Protein AF-A0A2I1HVX1-F1 (afdb_monomer_lite)

Foldseek 3Di:
DDAAEALQCAPPPSHNDLFQHVQVVLQVCLDPCLLPDPDPVSLVVLVVCVVCLVVDPVPHNLVNLVVCLVVVASDNPNHDVVVCCVVPVPGDGDLASLSSLVSSLSSLLSSLVSPVCLLVDPSNVVSLVSSVVSVVSNVVVLVDDDPYSRPLNVDVVVVVVSVVVSVVSSVSSVCSSCVVVVVVVPD

Sequence (187 aa):
MNFPMSCDAGLDDRKLSFQYVILPFLGLLTKTDITKCILKYVDTIFMLIYKNLDSFFHKKVMKMLETLVSRNSIVDNNVDVDKLFKTEQYSFIPPSLGIFFLIIVRLLTELLRRIKEASTNETMHNIVHYLKDLTAKYKRSLERPLISRDPLIDNLETRKYFFAILDNEMNIMIEMLNTEHISETSN

Organism: NCBI:txid588596

Radius of gyration: 17.32 Å; chains: 1; bounding box: 44×28×62 Å

pLDDT: mean 87.5, std 12.85, range [36.69, 98.12]

Secondary structure (DSSP, 8-state):
--PPEESS-TT-TTSEEIIIIIHHHHHHHTSHHHHT---HHHHHHHHHHHHTIIIIIIIIIHHHHHHHHHHT----TT--HHHHHHH-TT----S-HHHHHHHHHHHHHHHHHH-GGGSS-HHHHHHHHHHHHHHHHHHHHTTS------HHHH-HHHHHHHHHHHHHHHHHHHHHHTHHHHHHTT-

Structure (mmCIF, N/CA/C/O backbone):
data_AF-A0A2I1HVX1-F1
#
_entry.id   AF-A0A2I1HVX1-F1
#
loop_
_atom_site.group_PDB
_atom_site.id
_atom_site.type_symbol
_atom_site.label_atom_id
_atom_site.label_alt_id
_atom_site.label_comp_id
_atom_site.label_asym_id
_atom_site.label_entity_id
_atom_site.label_seq_id
_atom_site.pdbx_PDB_ins_code
_atom_site.Cartn_x
_atom_site.Cartn_y
_atom_site.Cartn_z
_atom_site.occupancy
_atom_site.B_iso_or_equiv
_atom_site.auth_seq_id
_atom_site.auth_comp_id
_atom_site.auth_asym_id
_atom_site.auth_atom_id
_atom_site.pdbx_PDB_model_num
ATOM 1 N N . MET A 1 1 ? -18.148 -6.727 -12.275 1.00 44.75 1 MET A N 1
ATOM 2 C CA . MET A 1 1 ? -16.890 -7.214 -12.887 1.00 44.75 1 MET A CA 1
ATOM 3 C C . MET A 1 1 ? -15.843 -7.347 -11.794 1.00 44.75 1 MET A C 1
ATOM 5 O O . MET A 1 1 ? -15.764 -6.451 -10.965 1.00 44.75 1 MET A O 1
ATOM 9 N N . ASN A 1 2 ? -15.088 -8.448 -11.746 1.00 69.31 2 ASN A N 1
ATOM 10 C CA . ASN A 1 2 ? -13.985 -8.629 -10.796 1.00 69.31 2 ASN A CA 1
ATOM 11 C C . ASN A 1 2 ? -12.680 -8.651 -11.602 1.00 69.31 2 ASN A C 1
ATOM 13 O O . ASN A 1 2 ? -12.301 -9.692 -12.131 1.00 69.31 2 ASN A O 1
ATOM 17 N N . PHE A 1 3 ? -12.053 -7.487 -11.771 1.00 78.25 3 PHE A N 1
ATOM 18 C CA . PHE A 1 3 ? -10.786 -7.379 -12.491 1.00 78.25 3 PHE A CA 1
ATOM 19 C C . PHE A 1 3 ? -9.634 -7.839 -11.579 1.00 78.25 3 PHE A C 1
ATOM 21 O O . PHE A 1 3 ? -9.528 -7.345 -10.447 1.00 78.25 3 PHE A O 1
ATOM 28 N N . PRO A 1 4 ? -8.779 -8.784 -12.010 1.00 91.50 4 PRO A N 1
ATOM 29 C CA . PRO A 1 4 ? -7.584 -9.147 -11.258 1.00 91.50 4 PRO A CA 1
ATOM 30 C C . PRO A 1 4 ? -6.605 -7.965 -11.211 1.00 91.50 4 PRO A C 1
ATOM 32 O O . PRO A 1 4 ? -6.393 -7.280 -12.210 1.00 91.50 4 PRO A O 1
ATOM 35 N N . MET A 1 5 ? -6.011 -7.725 -10.040 1.00 94.31 5 MET A N 1
ATOM 36 C CA . MET A 1 5 ? -4.981 -6.698 -9.856 1.00 94.31 5 MET A CA 1
ATOM 37 C C . MET A 1 5 ? -3.616 -7.234 -10.303 1.00 94.31 5 MET A C 1
ATOM 39 O O . MET A 1 5 ? -3.319 -8.403 -10.056 1.00 94.31 5 MET A O 1
ATOM 43 N N . SER A 1 6 ? -2.792 -6.406 -10.950 1.00 94.56 6 SER A N 1
ATOM 44 C CA . SER A 1 6 ? -1.460 -6.812 -11.418 1.00 94.56 6 SER A CA 1
ATOM 45 C C . SER A 1 6 ? -0.438 -5.673 -11.364 1.00 94.56 6 SER A C 1
ATOM 47 O O . SER A 1 6 ? -0.778 -4.520 -11.631 1.00 94.56 6 SER A O 1
ATOM 49 N N . CYS A 1 7 ? 0.817 -6.011 -11.054 1.00 92.94 7 CYS A N 1
ATOM 50 C CA . CYS A 1 7 ? 1.980 -5.137 -11.249 1.00 92.94 7 CYS A CA 1
ATOM 51 C C . CYS A 1 7 ? 2.437 -5.074 -12.714 1.00 92.94 7 CYS A C 1
ATOM 53 O O . CYS A 1 7 ? 3.186 -4.182 -13.076 1.00 92.94 7 CYS A O 1
ATOM 55 N N . ASP A 1 8 ? 2.007 -6.021 -13.548 1.00 92.25 8 ASP A N 1
ATOM 56 C CA . ASP A 1 8 ? 2.368 -6.092 -14.964 1.00 92.25 8 ASP A CA 1
ATOM 57 C C . ASP A 1 8 ? 1.082 -6.049 -15.800 1.00 92.25 8 ASP A C 1
ATOM 59 O O . ASP A 1 8 ? 0.728 -6.995 -16.516 1.00 92.25 8 ASP A O 1
ATOM 63 N N . ALA A 1 9 ? 0.299 -4.989 -15.602 1.00 90.69 9 ALA A N 1
ATOM 64 C CA . ALA A 1 9 ? -0.983 -4.820 -16.276 1.00 90.69 9 ALA A CA 1
ATOM 65 C C . ALA A 1 9 ? -0.803 -4.258 -17.691 1.00 90.69 9 ALA A C 1
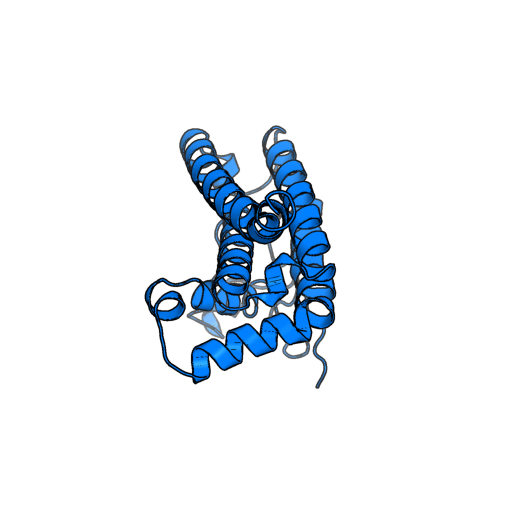ATOM 67 O O . ALA A 1 9 ? -1.623 -4.549 -18.562 1.00 90.69 9 ALA A O 1
ATOM 68 N N . GLY A 1 10 ? 0.267 -3.497 -17.937 1.00 86.62 10 GLY A N 1
ATOM 69 C CA . GLY A 1 10 ? 0.464 -2.797 -19.195 1.00 86.62 10 GLY A CA 1
ATOM 70 C C . GLY A 1 10 ? -0.757 -1.948 -19.548 1.00 86.62 10 GLY A C 1
ATOM 71 O O . GLY A 1 10 ? -1.260 -1.191 -18.722 1.00 86.62 10 GLY A O 1
ATOM 72 N N . LEU A 1 11 ? -1.250 -2.128 -20.774 1.00 84.31 11 LEU A N 1
ATOM 73 C CA . LEU A 1 11 ? -2.476 -1.504 -21.292 1.00 84.31 11 LEU A CA 1
ATOM 74 C C . LEU A 1 11 ? -3.660 -2.495 -21.371 1.00 84.31 11 LEU A C 1
ATOM 76 O O . LEU A 1 11 ? -4.579 -2.289 -22.160 1.00 84.31 11 LEU A O 1
ATOM 80 N N . ASP A 1 12 ? -3.618 -3.608 -20.627 1.00 87.12 12 ASP A N 1
ATOM 81 C CA . ASP A 1 12 ? -4.693 -4.614 -20.603 1.00 87.12 12 ASP A CA 1
ATOM 82 C C . ASP A 1 12 ? -5.878 -4.109 -19.768 1.00 87.12 12 ASP A C 1
ATOM 84 O O . ASP A 1 12 ? -5.844 -4.131 -18.536 1.00 87.12 12 ASP A O 1
ATOM 88 N N . ASP A 1 13 ? -6.953 -3.700 -20.442 1.00 85.31 13 ASP A N 1
ATOM 89 C CA . ASP A 1 13 ? -8.190 -3.191 -19.833 1.00 85.31 13 ASP A CA 1
ATOM 90 C C . ASP A 1 13 ? -8.953 -4.242 -19.004 1.00 85.31 13 ASP A C 1
ATOM 92 O O . ASP A 1 13 ? -9.868 -3.916 -18.244 1.00 85.31 13 ASP A O 1
ATOM 96 N N . ARG A 1 14 ? -8.546 -5.515 -19.086 1.00 89.31 14 ARG A N 1
ATOM 97 C CA . ARG A 1 14 ? -9.077 -6.613 -18.265 1.00 89.31 14 ARG A CA 1
ATOM 98 C C . ARG A 1 14 ? -8.338 -6.786 -16.941 1.00 89.31 14 ARG A C 1
ATOM 100 O O . ARG A 1 14 ? -8.702 -7.675 -16.166 1.00 89.31 14 ARG A O 1
ATOM 107 N N . LYS A 1 15 ? -7.317 -5.978 -16.655 1.00 91.44 15 LYS A N 1
ATOM 108 C CA . LYS A 1 15 ? -6.563 -6.010 -15.397 1.00 91.44 15 LYS A CA 1
ATOM 109 C C . LYS A 1 15 ? -6.597 -4.650 -14.724 1.00 91.44 15 LYS A C 1
ATOM 111 O O . LYS A 1 15 ? -6.529 -3.606 -15.356 1.00 91.44 15 LYS A O 1
ATOM 116 N N . LEU A 1 16 ? -6.645 -4.669 -13.399 1.00 90.88 16 LEU A N 1
ATOM 117 C CA . LEU A 1 16 ? -6.524 -3.458 -12.606 1.00 90.88 16 LEU A CA 1
ATOM 118 C C . LEU A 1 16 ? -5.043 -3.197 -12.322 1.00 90.88 16 LEU A C 1
ATOM 120 O O . LEU A 1 16 ? -4.431 -3.914 -11.525 1.00 90.88 16 LEU A O 1
ATOM 124 N N . SER A 1 17 ? -4.463 -2.188 -12.975 1.00 91.44 17 SER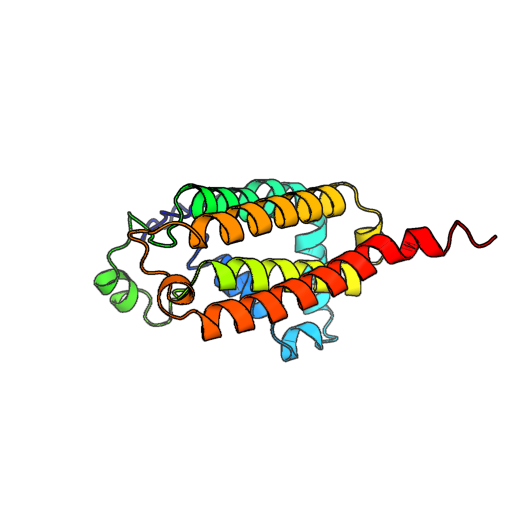 A N 1
ATOM 125 C CA . SER A 1 17 ? -3.058 -1.839 -12.751 1.00 91.44 17 SER A CA 1
ATOM 126 C C . SER A 1 17 ? -2.834 -1.393 -11.311 1.00 91.44 17 SER A C 1
ATOM 128 O O . SER A 1 17 ? -3.399 -0.399 -10.841 1.00 91.44 17 SER A O 1
ATOM 130 N N . PHE A 1 18 ? -1.968 -2.116 -10.603 1.00 92.75 18 PHE A N 1
ATOM 131 C CA . PHE A 1 18 ? -1.564 -1.725 -9.263 1.00 92.75 18 PHE A CA 1
ATOM 132 C C . PHE A 1 18 ? -0.827 -0.383 -9.280 1.00 92.75 18 PHE A C 1
ATOM 134 O O . PHE A 1 18 ? -1.058 0.469 -8.428 1.00 92.75 18 PHE A O 1
ATOM 141 N N . GLN A 1 19 ? 0.037 -0.188 -10.273 1.00 88.69 19 GLN A N 1
ATOM 142 C CA . GLN A 1 19 ? 0.978 0.925 -10.312 1.00 88.69 19 GLN A CA 1
ATOM 143 C C . GLN A 1 19 ? 0.368 2.197 -10.899 1.00 88.69 19 GLN A C 1
ATOM 145 O O . GLN A 1 19 ? 0.661 3.278 -10.397 1.00 88.69 19 GLN A O 1
ATOM 150 N N . TYR A 1 20 ? -0.492 2.067 -11.914 1.00 86.56 20 TYR A N 1
ATOM 151 C CA . TYR A 1 20 ? -1.041 3.205 -12.664 1.00 86.56 20 TYR A CA 1
ATOM 152 C C . TYR A 1 20 ? -2.466 3.590 -12.254 1.00 86.56 20 TYR A C 1
ATOM 154 O O . TYR A 1 20 ? -2.900 4.696 -12.553 1.00 86.56 20 TYR A O 1
ATOM 162 N N . VAL A 1 21 ? -3.190 2.721 -11.535 1.00 89.44 21 VAL A N 1
ATOM 163 C CA . VAL A 1 21 ? -4.573 3.000 -11.101 1.00 89.44 21 VAL A CA 1
ATOM 164 C C . VAL A 1 21 ? -4.709 2.946 -9.586 1.00 89.44 21 VAL A C 1
ATOM 166 O O . VAL A 1 21 ? -5.116 3.928 -8.964 1.00 89.44 21 VAL A O 1
ATOM 169 N N . ILE A 1 22 ? -4.339 1.821 -8.967 1.00 93.06 22 ILE A N 1
ATOM 170 C CA . ILE A 1 22 ? -4.538 1.638 -7.524 1.00 93.06 22 ILE A CA 1
ATOM 171 C C . ILE A 1 22 ? -3.647 2.575 -6.725 1.00 93.06 22 ILE A C 1
ATOM 173 O O . ILE A 1 22 ? -4.152 3.326 -5.898 1.00 93.06 22 ILE A O 1
ATOM 177 N N . LEU A 1 23 ? -2.338 2.570 -6.969 1.00 92.00 23 LEU A N 1
ATOM 178 C CA . LEU A 1 23 ? -1.419 3.390 -6.193 1.00 92.00 23 LEU A CA 1
ATOM 179 C C . LEU A 1 23 ? -1.711 4.897 -6.315 1.00 92.00 23 LEU A C 1
ATOM 181 O O . LEU A 1 23 ? -1.743 5.548 -5.272 1.00 92.00 23 LEU A O 1
ATOM 185 N N . PRO A 1 24 ? -1.989 5.470 -7.505 1.00 91.12 24 PRO A N 1
ATOM 186 C CA . PRO A 1 24 ? -2.381 6.874 -7.617 1.00 91.12 24 PRO A CA 1
ATOM 187 C C . PRO A 1 24 ? -3.668 7.190 -6.859 1.00 91.12 24 PRO A C 1
ATOM 189 O O . PRO A 1 24 ? -3.734 8.211 -6.177 1.00 91.12 24 PRO A O 1
ATOM 192 N N . PHE A 1 25 ? -4.662 6.296 -6.912 1.00 92.94 25 PHE A N 1
ATOM 193 C CA . PHE A 1 25 ? -5.886 6.435 -6.127 1.00 92.94 25 PHE A CA 1
ATOM 194 C C . PHE A 1 25 ? -5.592 6.455 -4.621 1.00 92.94 25 PHE A C 1
ATOM 196 O O . PHE A 1 25 ? -6.015 7.380 -3.932 1.00 92.94 25 PHE A O 1
ATOM 203 N N . LEU A 1 26 ? -4.812 5.499 -4.103 1.00 94.94 26 LEU A N 1
ATOM 204 C CA . LEU A 1 26 ? -4.426 5.488 -2.687 1.00 94.94 26 LEU A CA 1
ATOM 205 C C . LEU A 1 26 ? -3.605 6.737 -2.327 1.00 94.94 26 LEU A C 1
ATOM 207 O O . LEU A 1 26 ? -3.839 7.355 -1.293 1.00 94.94 26 LEU A O 1
ATOM 211 N N . GLY A 1 27 ? -2.692 7.160 -3.202 1.00 93.38 27 GLY A N 1
ATOM 212 C CA . GLY A 1 27 ? -1.882 8.363 -3.032 1.00 93.38 27 GLY A CA 1
ATOM 213 C C . GLY A 1 27 ? -2.724 9.635 -2.938 1.00 93.38 27 GLY A C 1
ATOM 214 O O . GLY A 1 27 ? -2.456 10.476 -2.078 1.00 93.38 27 GLY A O 1
ATOM 215 N N . LEU A 1 28 ? -3.779 9.757 -3.749 1.00 93.19 28 LEU A N 1
ATOM 216 C CA . LEU A 1 28 ? -4.741 10.857 -3.669 1.00 93.19 28 LEU A CA 1
ATOM 217 C C . LEU A 1 28 ? -5.411 10.913 -2.291 1.00 93.19 28 LEU A C 1
ATOM 219 O O . LEU A 1 28 ? -5.485 11.988 -1.700 1.00 93.19 28 LEU A O 1
ATOM 223 N N . LEU A 1 29 ? -5.828 9.764 -1.750 1.00 94.38 29 LEU A N 1
ATOM 224 C CA . LEU A 1 29 ? -6.463 9.694 -0.429 1.00 94.38 29 LEU A CA 1
ATOM 225 C C . LEU A 1 29 ? -5.537 10.135 0.710 1.00 94.38 29 LEU A C 1
ATOM 227 O O . LEU A 1 29 ? -6.016 10.563 1.753 1.00 94.38 29 LEU A O 1
ATOM 231 N N . THR A 1 30 ? -4.220 10.084 0.507 1.00 93.25 30 THR A N 1
ATOM 232 C CA . THR A 1 30 ? -3.229 10.535 1.499 1.00 93.25 30 THR A CA 1
ATOM 233 C C . THR A 1 30 ? -2.863 12.018 1.393 1.00 93.25 30 THR A C 1
ATOM 235 O O . THR A 1 30 ? -2.057 12.508 2.185 1.00 93.25 30 THR A O 1
ATOM 238 N N . LYS A 1 31 ? -3.414 12.764 0.423 1.00 92.88 31 LYS A N 1
ATOM 239 C CA . LYS A 1 31 ? -3.153 14.205 0.295 1.00 92.88 31 LYS A CA 1
ATOM 240 C C . LYS A 1 31 ? -3.798 14.976 1.441 1.00 92.88 31 LYS A C 1
ATOM 242 O O . LYS A 1 31 ? -4.951 14.733 1.770 1.00 92.88 31 LYS A O 1
ATOM 247 N N . THR A 1 32 ? -3.079 15.963 1.975 1.00 89.12 32 THR A N 1
ATOM 248 C CA . THR A 1 32 ? -3.506 16.788 3.117 1.00 89.12 32 THR A CA 1
ATOM 249 C C . THR A 1 32 ? -4.909 17.372 2.961 1.00 89.12 32 THR A C 1
ATOM 251 O O . THR A 1 32 ? -5.676 17.368 3.918 1.00 89.12 32 THR A O 1
ATOM 254 N N . ASP A 1 33 ? -5.268 17.843 1.767 1.00 89.19 33 ASP A N 1
ATOM 255 C CA . ASP A 1 33 ? -6.594 18.425 1.526 1.00 89.19 33 ASP A CA 1
ATOM 256 C C . ASP A 1 33 ? -7.711 17.374 1.593 1.00 89.19 33 ASP A C 1
ATOM 258 O O . ASP A 1 33 ? -8.822 17.681 2.016 1.00 89.19 33 ASP A O 1
ATOM 262 N N . ILE A 1 34 ? -7.408 16.118 1.241 1.00 91.31 34 ILE A N 1
ATOM 263 C CA . ILE A 1 34 ? -8.333 14.986 1.365 1.00 91.31 34 ILE A CA 1
ATOM 264 C C . ILE A 1 34 ? -8.370 14.480 2.810 1.00 91.31 34 ILE A C 1
ATOM 266 O O . ILE A 1 34 ? -9.452 14.306 3.364 1.00 91.31 34 ILE A O 1
ATOM 270 N N . THR A 1 35 ? -7.218 14.313 3.466 1.00 88.94 35 THR A N 1
ATOM 271 C CA . THR A 1 35 ? -7.150 13.833 4.859 1.00 88.94 35 THR A CA 1
ATOM 272 C C . THR A 1 35 ? -7.678 14.848 5.874 1.00 88.94 35 THR A C 1
ATOM 274 O O . THR A 1 35 ? -8.112 14.472 6.957 1.00 88.94 35 THR A O 1
ATOM 277 N N . LYS A 1 36 ? -7.727 16.139 5.540 1.00 87.56 36 LYS A N 1
ATOM 278 C CA . LYS A 1 36 ? -8.415 17.162 6.349 1.00 87.56 36 LYS A CA 1
ATOM 279 C C . LYS A 1 36 ? -9.854 17.412 5.904 1.00 87.56 36 LYS A C 1
ATOM 281 O O . LYS A 1 36 ? -10.552 18.219 6.515 1.00 87.56 36 LYS A O 1
ATOM 286 N N . CYS A 1 37 ? -10.311 16.737 4.852 1.00 88.06 37 CYS A N 1
ATOM 287 C CA . CYS A 1 37 ? -11.665 16.894 4.361 1.00 88.06 37 CYS A CA 1
ATOM 288 C C . CYS A 1 37 ? -12.665 16.265 5.339 1.00 88.06 37 CYS A C 1
ATOM 290 O O . CYS A 1 37 ? -12.560 15.086 5.690 1.00 88.06 37 CYS A O 1
ATOM 292 N N . ILE A 1 38 ? -13.656 17.066 5.732 1.00 81.19 38 ILE A N 1
ATOM 293 C CA . ILE A 1 38 ? -14.774 16.677 6.606 1.00 81.19 38 ILE A CA 1
ATOM 294 C C . ILE A 1 38 ? -16.043 16.309 5.821 1.00 81.19 38 ILE A C 1
ATOM 296 O O . ILE A 1 38 ? -17.122 16.165 6.391 1.00 81.19 38 ILE A O 1
ATOM 300 N N . LEU A 1 39 ? -15.956 16.222 4.489 1.00 84.94 39 LEU A N 1
ATOM 301 C CA . LEU A 1 39 ? -17.106 15.871 3.663 1.00 84.94 39 LEU A CA 1
ATOM 302 C C . LEU A 1 39 ? -17.446 14.388 3.836 1.00 84.94 39 LEU A C 1
ATOM 304 O O . LEU A 1 39 ? -16.600 13.519 3.637 1.00 84.94 39 LEU A O 1
ATOM 308 N N . LYS A 1 40 ? -18.730 14.100 4.070 1.00 82.44 40 LYS A N 1
ATOM 309 C CA . LYS A 1 40 ? -19.270 12.742 4.267 1.00 82.44 40 LYS A CA 1
ATOM 310 C C . LYS A 1 40 ? -18.858 11.735 3.182 1.00 82.44 40 LYS A C 1
ATOM 312 O O . LYS A 1 40 ? -18.709 10.544 3.453 1.00 82.44 40 LYS A O 1
ATOM 317 N N . TYR A 1 41 ? -18.689 12.190 1.941 1.00 86.44 41 TYR A N 1
ATOM 318 C CA . TYR A 1 41 ? -18.271 11.328 0.833 1.00 86.44 41 TYR A CA 1
ATOM 319 C C . TYR A 1 41 ? -16.840 10.802 1.006 1.00 86.44 41 TYR A C 1
ATOM 321 O O . TYR A 1 41 ? -16.578 9.656 0.653 1.00 86.44 41 TYR A O 1
ATOM 329 N N . VAL A 1 42 ? -15.940 11.589 1.602 1.00 89.06 42 VAL A N 1
ATOM 330 C CA . VAL A 1 42 ? -14.563 11.164 1.890 1.00 89.06 42 VAL A CA 1
ATOM 331 C C . VAL A 1 42 ? -14.561 10.083 2.968 1.00 89.06 42 VAL A C 1
ATOM 333 O O . VAL A 1 42 ? -13.976 9.022 2.759 1.00 89.06 42 VAL A O 1
ATOM 336 N N . ASP A 1 43 ? -15.314 10.274 4.054 1.00 90.06 43 ASP A N 1
ATOM 337 C CA . ASP A 1 43 ? -15.476 9.242 5.091 1.00 90.06 43 ASP A CA 1
ATOM 338 C C . ASP A 1 43 ? -16.076 7.952 4.531 1.00 90.06 43 ASP A C 1
ATOM 340 O O . ASP A 1 43 ? -15.667 6.853 4.901 1.00 90.06 43 ASP A O 1
ATOM 344 N N . THR A 1 44 ? -17.009 8.071 3.582 1.00 93.75 44 THR A N 1
ATOM 345 C CA . THR A 1 44 ? -17.603 6.913 2.903 1.00 93.75 44 THR A CA 1
ATOM 346 C C . THR A 1 44 ? -16.550 6.117 2.128 1.00 93.75 44 THR A C 1
ATOM 348 O O . THR A 1 44 ? -16.585 4.887 2.156 1.00 93.75 44 THR A O 1
ATOM 351 N N . ILE A 1 45 ? -15.591 6.786 1.479 1.00 94.44 45 ILE A N 1
ATOM 352 C CA . ILE A 1 45 ? -14.493 6.124 0.760 1.00 94.44 45 ILE A CA 1
ATOM 353 C C . ILE A 1 45 ? -13.581 5.375 1.740 1.00 94.44 45 ILE A C 1
ATOM 355 O O . ILE A 1 45 ? -13.328 4.186 1.540 1.00 94.44 45 ILE A O 1
ATOM 359 N N . PHE A 1 46 ? -13.128 6.024 2.817 1.00 95.31 46 PHE A N 1
ATOM 360 C CA . PHE A 1 46 ? -12.280 5.373 3.825 1.00 95.31 46 PHE A CA 1
ATOM 361 C C . PHE A 1 46 ? -12.992 4.196 4.500 1.00 95.31 46 PHE A C 1
ATOM 363 O O . PHE A 1 46 ? -12.421 3.113 4.626 1.00 95.31 46 PHE A O 1
ATOM 370 N N . MET A 1 47 ? -14.268 4.364 4.849 1.00 95.94 47 MET A N 1
ATOM 371 C CA . MET A 1 47 ? -15.091 3.297 5.414 1.00 95.94 47 MET A CA 1
ATOM 372 C C . MET A 1 47 ? -15.277 2.132 4.434 1.00 95.94 47 MET A C 1
ATOM 374 O O . MET A 1 47 ? -15.273 0.973 4.844 1.00 95.94 47 MET A O 1
ATOM 378 N N . LEU A 1 48 ? -15.419 2.402 3.132 1.00 96.56 48 LEU A N 1
ATOM 379 C CA . LEU A 1 48 ? -15.509 1.353 2.117 1.00 96.56 48 LEU A CA 1
ATOM 380 C C . LEU A 1 48 ? -14.203 0.557 2.011 1.00 96.56 48 LEU A C 1
ATOM 382 O O . LEU A 1 48 ? -14.253 -0.670 1.917 1.00 96.56 48 LEU A O 1
ATOM 386 N N . ILE A 1 49 ? -13.051 1.230 2.062 1.00 96.19 49 ILE A N 1
ATOM 387 C CA . ILE A 1 49 ? -11.738 0.570 2.083 1.00 96.19 49 ILE A CA 1
ATOM 388 C C . ILE A 1 49 ? -11.611 -0.298 3.337 1.00 96.19 49 ILE A C 1
ATOM 390 O O . ILE A 1 49 ? -11.270 -1.472 3.221 1.00 96.19 49 ILE A O 1
ATOM 394 N N . TYR A 1 50 ? -11.956 0.237 4.510 1.00 97.62 50 TYR A N 1
ATOM 395 C CA . TYR A 1 50 ? -11.908 -0.496 5.777 1.00 97.62 50 TYR A CA 1
ATOM 396 C C . TYR A 1 50 ? -12.829 -1.722 5.799 1.00 97.62 50 TYR A C 1
ATOM 398 O O . TYR A 1 50 ? -12.414 -2.812 6.181 1.00 97.62 50 TYR A O 1
ATOM 406 N N . LYS A 1 51 ? -14.063 -1.604 5.302 1.00 97.44 51 LYS A N 1
ATOM 407 C CA . LYS A 1 51 ? -14.976 -2.755 5.183 1.00 97.44 51 LYS A CA 1
ATOM 408 C C . LYS A 1 51 ? -14.449 -3.848 4.251 1.00 97.44 51 LYS A C 1
ATOM 410 O O . LYS A 1 51 ? -14.866 -4.996 4.361 1.00 97.44 51 LYS A O 1
ATOM 415 N N . ASN A 1 52 ? -13.541 -3.502 3.341 1.00 96.56 52 ASN A N 1
ATOM 416 C CA . ASN A 1 52 ? -12.890 -4.427 2.418 1.00 96.56 52 ASN A CA 1
ATOM 417 C C . ASN A 1 52 ? -11.405 -4.629 2.759 1.00 96.56 52 ASN A C 1
ATOM 419 O O . ASN A 1 52 ? -10.610 -4.963 1.880 1.00 96.56 52 ASN A O 1
ATOM 423 N N . LEU A 1 53 ? -11.013 -4.436 4.023 1.00 96.06 53 LEU A N 1
ATOM 424 C CA . LEU A 1 53 ? -9.610 -4.468 4.429 1.00 96.06 53 LEU A CA 1
ATOM 425 C C . LEU A 1 53 ? -8.946 -5.805 4.072 1.00 96.06 53 LEU A C 1
ATOM 427 O O . LEU A 1 53 ? -7.863 -5.816 3.495 1.00 96.06 53 LEU A O 1
ATOM 431 N N . ASP A 1 54 ? -9.622 -6.931 4.303 1.00 96.00 54 ASP A N 1
ATOM 432 C CA . ASP A 1 54 ? -9.090 -8.239 3.912 1.00 96.00 54 ASP A CA 1
ATOM 433 C C . ASP A 1 54 ? -9.159 -8.470 2.389 1.00 96.00 54 ASP A C 1
ATOM 435 O O . ASP A 1 54 ? -8.155 -8.760 1.735 1.00 96.00 54 ASP A O 1
ATOM 439 N N . SER A 1 55 ? -10.346 -8.309 1.795 1.00 94.69 55 SER A N 1
ATOM 440 C CA . SER A 1 55 ? -10.615 -8.686 0.399 1.00 94.69 55 SER A CA 1
ATOM 441 C C . SER A 1 55 ? -9.896 -7.810 -0.632 1.00 94.69 55 SER A C 1
ATOM 443 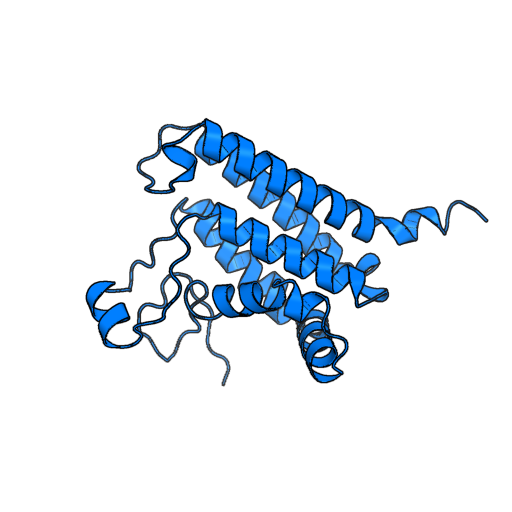O O . SER A 1 55 ? -9.539 -8.291 -1.713 1.00 94.69 55 SER A O 1
ATOM 445 N N . PHE A 1 56 ? -9.689 -6.532 -0.317 1.00 94.19 56 PHE A N 1
ATOM 446 C CA . PHE A 1 56 ? -9.026 -5.562 -1.177 1.00 94.19 56 PHE A CA 1
ATOM 447 C C . PHE A 1 56 ? -7.602 -5.276 -0.707 1.00 94.19 56 PHE A C 1
ATOM 449 O O . PHE A 1 56 ? -6.660 -5.450 -1.481 1.00 94.19 56 PHE A O 1
ATOM 456 N N . PHE A 1 57 ? -7.415 -4.857 0.543 1.00 94.69 57 PHE A N 1
ATOM 457 C CA . PHE A 1 57 ? -6.113 -4.358 0.975 1.00 94.69 57 PHE A CA 1
ATOM 458 C C . PHE A 1 57 ? -5.116 -5.493 1.225 1.00 94.69 57 PHE A C 1
ATOM 460 O O . PHE A 1 57 ? -4.085 -5.589 0.561 1.00 94.69 57 PHE A O 1
ATOM 467 N N . HIS A 1 58 ? -5.447 -6.411 2.127 1.00 95.81 58 HIS A N 1
ATOM 468 C CA . HIS A 1 58 ? -4.569 -7.514 2.495 1.00 95.81 58 HIS A CA 1
ATOM 469 C C . HIS A 1 58 ? -4.330 -8.474 1.320 1.00 95.81 58 HIS A C 1
ATOM 471 O O . HIS A 1 58 ? -3.188 -8.741 0.948 1.00 95.81 58 HIS A O 1
ATOM 477 N N . LYS A 1 59 ? -5.398 -8.968 0.684 1.00 94.94 59 LYS A N 1
ATOM 478 C CA . LYS A 1 59 ? -5.289 -10.000 -0.360 1.00 94.94 59 LYS A CA 1
ATOM 479 C C . LYS A 1 59 ? -4.833 -9.481 -1.721 1.00 94.94 59 LYS A C 1
ATOM 481 O O . LYS A 1 59 ? -4.319 -10.275 -2.504 1.00 94.94 59 LYS A O 1
ATOM 486 N N . LYS A 1 60 ? -5.020 -8.190 -2.030 1.00 95.25 60 LYS A N 1
ATOM 487 C CA . LYS A 1 60 ? -4.640 -7.623 -3.339 1.00 95.25 60 LYS A CA 1
ATOM 488 C C . LYS A 1 60 ? -3.511 -6.603 -3.216 1.00 95.25 60 LYS A C 1
ATOM 490 O O . LYS A 1 60 ? -2.433 -6.857 -3.743 1.00 95.25 60 LYS A O 1
ATOM 495 N N . VAL A 1 61 ? -3.711 -5.500 -2.489 1.00 96.31 61 VAL A N 1
ATOM 496 C CA . VAL A 1 61 ? -2.709 -4.416 -2.379 1.00 96.31 61 VAL A CA 1
ATOM 497 C C . VAL A 1 61 ? -1.388 -4.918 -1.784 1.00 96.31 61 VAL A C 1
ATOM 499 O O . VAL A 1 61 ? -0.337 -4.746 -2.401 1.00 96.31 61 VAL A O 1
ATOM 502 N N . MET A 1 62 ? -1.424 -5.605 -0.638 1.00 97.25 62 MET A N 1
ATOM 503 C CA . MET A 1 62 ? -0.200 -6.103 0.008 1.00 97.25 62 MET A CA 1
ATOM 504 C C . MET A 1 62 ? 0.511 -7.175 -0.827 1.00 97.25 62 MET A C 1
ATOM 506 O O . MET A 1 62 ? 1.738 -7.231 -0.832 1.00 97.25 62 MET A O 1
ATOM 510 N N . LYS A 1 63 ? -0.234 -7.987 -1.589 1.00 96.69 63 LYS A N 1
ATOM 511 C CA . LYS A 1 63 ? 0.346 -8.991 -2.496 1.00 96.69 63 LYS A CA 1
ATOM 512 C C . LYS A 1 63 ? 1.059 -8.384 -3.695 1.00 96.69 63 LYS A C 1
ATOM 514 O O . LYS A 1 63 ? 2.103 -8.889 -4.113 1.00 96.69 63 LYS A O 1
ATOM 519 N N . MET A 1 64 ? 0.551 -7.274 -4.216 1.00 96.56 64 MET A N 1
ATOM 520 C CA . MET A 1 64 ? 1.262 -6.527 -5.248 1.00 96.56 64 MET A CA 1
ATOM 521 C C . MET A 1 64 ? 2.528 -5.874 -4.687 1.00 96.56 64 MET A C 1
ATOM 523 O O . MET A 1 64 ? 3.590 -6.008 -5.293 1.00 96.56 64 MET A O 1
ATOM 527 N N . LEU A 1 65 ? 2.465 -5.273 -3.491 1.00 96.75 65 LEU A N 1
ATOM 528 C CA . LEU A 1 65 ? 3.658 -4.744 -2.820 1.00 96.75 65 LEU A CA 1
ATOM 529 C C . LEU A 1 65 ? 4.718 -5.838 -2.592 1.00 96.75 65 LEU A C 1
ATOM 531 O O . LEU A 1 65 ? 5.880 -5.640 -2.937 1.00 96.75 65 LEU A O 1
ATOM 535 N N . GLU A 1 66 ? 4.325 -7.007 -2.075 1.00 97.06 66 GLU A N 1
ATOM 536 C CA . GLU A 1 66 ? 5.215 -8.166 -1.905 1.00 97.06 66 GLU A CA 1
ATOM 537 C C . GLU A 1 66 ? 5.888 -8.573 -3.218 1.00 97.06 66 GLU A C 1
ATOM 539 O O . GLU A 1 66 ? 7.089 -8.856 -3.230 1.00 97.06 66 GLU A O 1
ATOM 544 N N . THR A 1 67 ? 5.135 -8.581 -4.321 1.00 95.69 67 THR A N 1
ATOM 545 C CA . THR A 1 67 ? 5.662 -8.909 -5.651 1.00 95.69 67 THR A CA 1
ATOM 546 C C . THR A 1 67 ? 6.759 -7.924 -6.056 1.00 95.69 67 THR A C 1
ATOM 548 O O . THR A 1 67 ? 7.840 -8.349 -6.465 1.00 95.69 67 THR A O 1
ATOM 551 N N . LEU A 1 68 ? 6.520 -6.617 -5.885 1.00 93.38 68 LEU A N 1
ATOM 55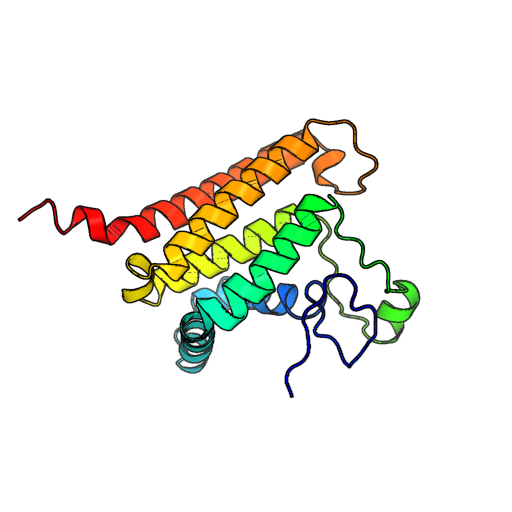2 C CA . LEU A 1 68 ? 7.490 -5.567 -6.218 1.00 93.38 68 LEU A CA 1
ATOM 553 C C . LEU A 1 68 ? 8.753 -5.638 -5.350 1.00 93.38 68 LEU A C 1
ATOM 555 O O . LEU A 1 68 ? 9.859 -5.501 -5.871 1.00 93.38 68 LEU A O 1
ATOM 559 N N . VAL A 1 69 ? 8.594 -5.893 -4.046 1.00 93.44 69 VAL A N 1
ATOM 560 C CA . VAL A 1 69 ? 9.711 -6.072 -3.102 1.00 93.44 69 VAL A CA 1
ATOM 561 C C . VAL A 1 69 ? 10.529 -7.310 -3.462 1.00 93.44 69 VAL A C 1
ATOM 563 O O . VAL A 1 69 ? 11.751 -7.230 -3.544 1.00 93.44 69 VAL A O 1
ATOM 566 N N . SER A 1 70 ? 9.868 -8.439 -3.727 1.00 92.12 70 SER A N 1
ATOM 567 C CA . SER A 1 70 ? 10.531 -9.705 -4.070 1.00 92.12 70 SER A CA 1
ATOM 568 C C . SER A 1 70 ? 11.358 -9.599 -5.348 1.00 92.12 70 SER A C 1
ATOM 570 O O . SER A 1 70 ? 12.475 -10.108 -5.397 1.00 92.12 70 SER A O 1
ATOM 572 N N . ARG A 1 71 ? 10.837 -8.909 -6.372 1.00 90.19 71 ARG A N 1
ATOM 573 C CA . ARG A 1 71 ? 11.563 -8.687 -7.634 1.00 90.19 71 ARG A CA 1
ATOM 574 C C . ARG A 1 71 ? 12.496 -7.474 -7.606 1.00 90.19 71 ARG A C 1
ATOM 576 O O . ARG A 1 71 ? 13.208 -7.241 -8.577 1.00 90.19 71 ARG A O 1
ATOM 583 N N . ASN A 1 72 ? 12.465 -6.687 -6.528 1.00 87.56 72 ASN A N 1
ATOM 584 C CA . ASN A 1 72 ? 13.223 -5.448 -6.349 1.00 87.56 72 ASN A CA 1
ATOM 585 C C . ASN A 1 72 ? 13.143 -4.494 -7.564 1.00 87.56 72 ASN A C 1
ATOM 587 O O . ASN A 1 72 ? 14.130 -3.884 -7.984 1.00 87.56 72 ASN A O 1
ATOM 591 N N . SER A 1 73 ? 11.954 -4.403 -8.162 1.00 86.62 73 SER A N 1
ATOM 592 C CA . SER A 1 73 ? 11.707 -3.616 -9.367 1.00 86.62 73 SER A CA 1
ATOM 593 C C . SER A 1 73 ? 10.259 -3.156 -9.425 1.00 86.62 73 SER A C 1
ATOM 595 O O . SER A 1 73 ? 9.328 -3.922 -9.164 1.00 86.62 73 SER A O 1
ATOM 597 N N . ILE A 1 74 ? 10.087 -1.899 -9.822 1.00 87.81 74 ILE A N 1
ATOM 598 C CA . ILE A 1 74 ? 8.798 -1.266 -10.104 1.00 87.81 74 ILE A CA 1
ATOM 599 C C . ILE A 1 74 ? 8.511 -1.195 -11.609 1.00 87.81 74 ILE A C 1
ATOM 601 O O . ILE A 1 74 ? 7.614 -0.480 -12.027 1.00 87.81 74 ILE A O 1
ATOM 605 N N . VAL A 1 75 ? 9.281 -1.878 -12.452 1.00 87.31 75 VAL A N 1
ATOM 606 C CA . VAL A 1 75 ? 9.014 -1.887 -13.895 1.00 87.31 75 VAL A CA 1
ATOM 607 C C . VAL A 1 75 ? 7.804 -2.774 -14.174 1.00 87.31 75 VAL A C 1
ATOM 609 O O . VAL A 1 75 ? 7.815 -3.949 -13.811 1.00 87.31 75 VAL A O 1
ATOM 612 N N . ASP A 1 76 ? 6.777 -2.219 -14.816 1.00 88.94 76 ASP A N 1
ATOM 613 C CA . ASP A 1 76 ? 5.719 -3.013 -15.446 1.00 88.94 76 ASP A CA 1
ATOM 614 C C . ASP A 1 76 ? 6.307 -3.651 -16.715 1.00 88.94 76 ASP A C 1
ATOM 616 O O . ASP A 1 76 ? 6.699 -2.953 -17.649 1.00 88.94 76 ASP A O 1
ATOM 620 N N . ASN A 1 77 ? 6.426 -4.979 -16.740 1.00 87.62 77 ASN A N 1
ATOM 621 C CA . ASN A 1 77 ? 7.067 -5.697 -17.850 1.00 87.62 77 ASN A CA 1
ATOM 622 C C . ASN A 1 77 ? 6.174 -5.820 -19.095 1.00 87.62 77 ASN A C 1
ATOM 624 O O . ASN A 1 77 ? 6.639 -6.282 -20.135 1.00 87.62 77 ASN A O 1
ATOM 628 N N . ASN A 1 78 ? 4.905 -5.425 -18.992 1.00 88.19 78 ASN A N 1
ATOM 629 C CA . ASN A 1 78 ? 3.924 -5.487 -20.071 1.00 88.19 78 ASN A CA 1
ATOM 630 C C . ASN A 1 78 ? 3.562 -4.095 -20.613 1.00 88.19 78 ASN A C 1
ATOM 632 O O . ASN A 1 78 ? 2.673 -3.989 -21.464 1.00 88.19 78 ASN A O 1
ATOM 636 N N . VAL A 1 79 ? 4.221 -3.031 -20.138 1.00 85.19 79 VAL A N 1
ATOM 637 C CA . VAL A 1 79 ? 3.972 -1.664 -20.598 1.00 85.19 79 VAL A CA 1
ATOM 638 C C . VAL A 1 79 ? 5.028 -1.206 -21.601 1.00 85.19 79 VAL A C 1
ATOM 640 O O . VAL A 1 79 ? 6.233 -1.285 -21.370 1.00 85.19 79 VAL A O 1
ATOM 643 N N . ASP A 1 80 ? 4.555 -0.662 -22.715 1.00 85.50 80 ASP A N 1
ATOM 644 C CA . ASP A 1 80 ? 5.342 0.240 -23.548 1.00 85.50 80 ASP A CA 1
ATOM 645 C C . ASP A 1 80 ? 5.093 1.655 -23.015 1.00 85.50 80 ASP A C 1
ATOM 647 O O . ASP A 1 80 ? 3.9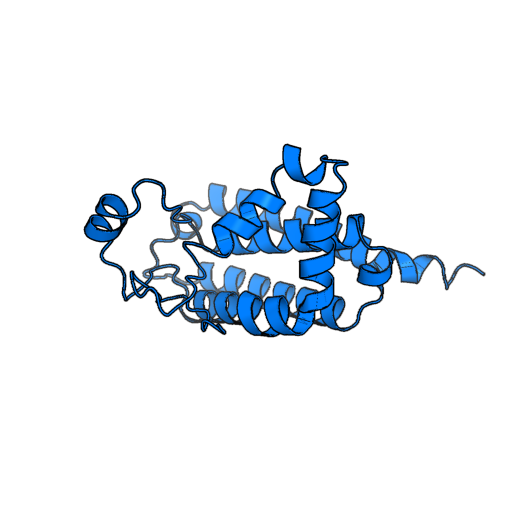78 2.168 -23.115 1.00 85.50 80 ASP A O 1
ATOM 651 N N . VAL A 1 81 ? 6.110 2.256 -22.392 1.00 80.00 81 VAL A N 1
ATOM 652 C CA . VAL A 1 81 ? 6.006 3.571 -21.736 1.00 80.00 81 VAL A CA 1
ATOM 653 C C . VAL A 1 81 ? 5.665 4.674 -22.742 1.00 80.00 81 VAL A C 1
ATOM 655 O O . VAL A 1 81 ? 4.854 5.551 -22.438 1.00 80.00 81 VAL A O 1
ATOM 658 N N . ASP A 1 82 ? 6.211 4.607 -23.958 1.00 83.38 82 ASP A N 1
ATOM 659 C CA . ASP A 1 82 ? 5.918 5.587 -25.006 1.00 83.38 82 ASP A CA 1
ATOM 660 C C . ASP A 1 82 ? 4.471 5.450 -25.482 1.00 83.38 82 ASP A C 1
ATOM 662 O O . ASP A 1 82 ? 3.795 6.444 -25.762 1.00 83.38 82 ASP A O 1
ATOM 666 N N . LYS A 1 83 ? 3.964 4.215 -25.557 1.00 84.50 83 LYS A N 1
ATOM 667 C CA . LYS A 1 83 ? 2.556 3.960 -25.869 1.00 84.50 83 LYS A CA 1
ATOM 668 C C . LYS A 1 83 ? 1.633 4.381 -24.726 1.00 84.50 83 LYS A C 1
ATOM 670 O O . LYS A 1 83 ? 0.604 4.988 -25.011 1.00 84.50 83 LYS A O 1
ATOM 675 N N . LEU A 1 84 ? 2.015 4.126 -23.472 1.00 83.38 84 LEU A N 1
ATOM 676 C CA . LEU A 1 84 ? 1.267 4.539 -22.283 1.00 83.38 84 LEU A CA 1
ATOM 677 C C . LEU A 1 84 ? 1.046 6.046 -22.290 1.00 83.38 84 LEU A C 1
ATOM 679 O O . LEU A 1 84 ? -0.094 6.475 -22.198 1.00 83.38 84 LEU A O 1
ATOM 683 N N . PHE A 1 85 ? 2.091 6.852 -22.478 1.00 82.75 85 PHE A N 1
ATOM 684 C CA . PHE A 1 85 ? 1.937 8.309 -22.474 1.00 82.75 85 PHE A CA 1
ATOM 685 C C . PHE A 1 85 ? 1.179 8.860 -23.689 1.00 82.75 85 PHE A C 1
ATOM 687 O O . PHE A 1 85 ? 0.647 9.967 -23.620 1.00 82.75 85 PHE A O 1
ATOM 694 N N . LYS A 1 86 ? 1.073 8.102 -24.788 1.00 86.31 86 LYS A N 1
ATOM 695 C CA . LYS A 1 86 ? 0.199 8.462 -25.918 1.00 86.31 86 LYS A CA 1
ATOM 696 C C . LYS A 1 86 ? -1.277 8.214 -25.619 1.00 86.31 86 LYS A C 1
ATOM 698 O O . LYS A 1 86 ? -2.114 8.979 -26.087 1.00 86.31 86 LYS A O 1
ATOM 703 N N . THR A 1 87 ? -1.606 7.150 -24.888 1.00 81.62 87 THR A N 1
ATOM 704 C CA . THR A 1 87 ? -2.997 6.801 -24.548 1.00 81.62 87 THR A CA 1
ATOM 705 C C . THR A 1 87 ? -3.471 7.445 -23.249 1.00 81.62 87 THR A C 1
ATOM 707 O O . THR A 1 87 ? -4.627 7.835 -23.136 1.00 81.62 87 THR A O 1
ATOM 710 N N . GLU A 1 88 ? -2.572 7.587 -22.283 1.00 79.88 88 GLU A N 1
ATOM 711 C CA . GLU A 1 88 ? -2.819 8.049 -20.922 1.00 79.88 88 GLU A CA 1
ATOM 712 C C . GLU A 1 88 ? -1.716 9.037 -20.505 1.00 79.88 88 GLU A C 1
ATOM 714 O O . GLU A 1 88 ? -0.817 8.746 -19.716 1.00 79.88 88 GLU A O 1
ATOM 719 N N . GLN A 1 89 ? -1.776 10.247 -21.062 1.00 78.06 89 GLN A N 1
ATOM 720 C CA . GLN A 1 89 ? -0.729 11.269 -20.920 1.00 78.06 89 GLN A CA 1
ATOM 721 C C . GLN A 1 89 ? -0.416 11.665 -19.465 1.00 78.06 89 GLN A C 1
ATOM 723 O O . GLN A 1 89 ? 0.680 12.139 -19.171 1.00 78.06 89 GLN A O 1
ATOM 728 N N . TYR A 1 90 ? -1.366 11.471 -18.550 1.00 76.44 90 TYR A N 1
ATOM 729 C CA . TYR A 1 90 ? -1.246 11.853 -17.141 1.00 76.44 90 TYR A CA 1
ATOM 730 C C . TYR A 1 90 ? -1.004 10.666 -16.203 1.00 76.44 90 TYR A C 1
ATOM 732 O O . TYR A 1 90 ? -1.155 10.811 -14.988 1.00 76.44 90 TYR A O 1
ATOM 740 N N . SER A 1 91 ? -0.637 9.497 -16.738 1.00 77.69 91 SER A N 1
ATOM 741 C CA . SER A 1 91 ? -0.371 8.320 -15.914 1.00 77.69 91 SER A CA 1
ATOM 742 C C . SER A 1 91 ? 0.805 8.561 -14.973 1.00 77.69 91 SER A C 1
ATOM 744 O O . SER A 1 91 ? 1.908 8.941 -15.370 1.00 77.69 91 SER A O 1
ATOM 746 N N . PHE A 1 92 ? 0.553 8.353 -13.681 1.00 76.94 92 PHE A N 1
ATOM 747 C CA . PHE A 1 92 ? 1.563 8.505 -12.646 1.00 76.94 92 PHE A CA 1
ATOM 748 C C . PHE A 1 92 ? 2.463 7.273 -12.620 1.00 76.94 92 PHE A C 1
ATOM 750 O O . PHE A 1 92 ? 2.010 6.172 -12.305 1.00 76.94 92 PHE A O 1
ATOM 757 N N . ILE A 1 93 ? 3.750 7.472 -12.900 1.00 75.50 93 ILE A N 1
ATOM 758 C CA . ILE A 1 93 ? 4.773 6.442 -12.736 1.00 75.50 93 ILE A CA 1
ATOM 759 C C . ILE A 1 93 ? 5.566 6.779 -11.470 1.00 75.50 93 ILE A C 1
ATOM 761 O O . ILE A 1 93 ? 6.323 7.754 -11.472 1.00 75.50 93 ILE A O 1
ATOM 765 N N . PRO A 1 94 ? 5.394 6.029 -10.369 1.00 76.94 94 PRO A N 1
ATOM 766 C CA . PRO A 1 94 ? 6.170 6.272 -9.162 1.00 76.94 94 PRO A CA 1
ATOM 767 C C . PRO A 1 94 ? 7.661 6.077 -9.467 1.00 76.94 94 PRO A C 1
ATOM 769 O O . PRO A 1 94 ? 8.018 5.059 -10.048 1.00 76.94 94 PRO A O 1
ATOM 772 N N . PRO A 1 95 ? 8.549 7.003 -9.073 1.00 79.94 95 PRO A N 1
ATOM 773 C CA . PRO A 1 95 ? 9.972 6.880 -9.385 1.00 79.94 95 PRO A CA 1
ATOM 774 C C . PRO A 1 95 ? 10.719 5.872 -8.499 1.00 79.94 95 PRO A C 1
ATOM 776 O O . PRO A 1 95 ? 11.823 5.487 -8.850 1.00 79.94 95 PRO A O 1
ATOM 779 N N . SER A 1 96 ? 10.158 5.442 -7.362 1.00 86.81 96 SER A N 1
ATOM 780 C CA . SER A 1 96 ? 10.820 4.543 -6.401 1.00 86.81 96 SER A CA 1
ATOM 781 C C . SER A 1 96 ? 9.825 3.610 -5.713 1.00 86.81 96 SER A C 1
ATOM 783 O O . SER A 1 96 ? 8.679 4.002 -5.468 1.00 86.81 96 SER A O 1
ATOM 785 N N . LEU A 1 97 ? 10.278 2.409 -5.326 1.00 89.19 97 LEU A N 1
ATOM 786 C CA . LEU A 1 97 ? 9.488 1.485 -4.508 1.00 89.19 97 LEU A CA 1
ATOM 787 C C . LEU A 1 97 ? 9.196 2.064 -3.115 1.00 89.19 97 LEU A C 1
ATOM 789 O O . LEU A 1 97 ? 8.130 1.809 -2.557 1.00 89.19 97 LEU A O 1
ATOM 793 N N . GLY A 1 98 ? 10.080 2.912 -2.581 1.00 90.69 98 GLY A N 1
ATOM 794 C CA . GLY A 1 98 ? 9.862 3.593 -1.304 1.00 90.69 98 GLY A CA 1
ATOM 795 C C . GLY A 1 98 ? 8.546 4.381 -1.261 1.00 90.69 98 GLY A C 1
ATOM 796 O O . GLY A 1 98 ? 7.820 4.343 -0.267 1.00 90.69 98 GLY A O 1
ATOM 797 N N . ILE A 1 99 ? 8.161 5.024 -2.366 1.00 90.00 99 ILE A N 1
ATOM 798 C CA . ILE A 1 99 ? 6.921 5.817 -2.437 1.00 90.00 99 ILE A CA 1
ATOM 799 C C . ILE A 1 99 ? 5.680 4.951 -2.181 1.00 90.00 99 ILE A C 1
ATOM 801 O O . ILE A 1 99 ? 4.721 5.425 -1.572 1.00 90.00 99 ILE A O 1
ATOM 805 N N . PHE A 1 100 ? 5.710 3.676 -2.577 1.00 93.62 100 PHE A N 1
ATOM 806 C CA . PHE A 1 100 ? 4.604 2.749 -2.348 1.00 93.62 100 PHE A CA 1
ATOM 807 C C . PHE A 1 100 ? 4.402 2.497 -0.857 1.00 93.62 100 PHE A C 1
ATOM 809 O O . PHE A 1 100 ? 3.271 2.561 -0.376 1.00 93.62 100 PHE A O 1
ATOM 816 N N . PHE A 1 101 ? 5.497 2.271 -0.124 1.00 95.75 101 PHE A N 1
ATOM 817 C CA . PHE A 1 101 ? 5.451 2.134 1.328 1.00 95.75 101 PHE A CA 1
ATOM 818 C C . PHE A 1 101 ? 4.865 3.391 1.966 1.00 95.75 101 PHE A C 1
ATOM 820 O O . PHE A 1 101 ? 3.910 3.292 2.727 1.00 95.75 101 PHE A O 1
ATOM 827 N N . LEU A 1 102 ? 5.359 4.576 1.603 1.00 95.38 102 LEU A N 1
ATOM 828 C CA . LEU A 1 102 ? 4.886 5.826 2.201 1.00 95.38 102 LEU A CA 1
ATOM 829 C C . LEU A 1 102 ? 3.378 6.053 1.988 1.00 95.38 102 LEU A C 1
ATOM 831 O O . LEU A 1 102 ? 2.684 6.466 2.915 1.00 95.38 102 LEU A O 1
ATOM 835 N N . ILE A 1 103 ? 2.862 5.759 0.790 1.00 95.69 103 ILE A N 1
ATOM 836 C CA . ILE A 1 103 ? 1.427 5.861 0.484 1.00 95.69 103 ILE A CA 1
ATOM 837 C C . ILE A 1 103 ? 0.616 4.881 1.336 1.00 95.69 103 ILE A C 1
ATOM 839 O O . ILE A 1 103 ? -0.372 5.275 1.952 1.00 95.69 103 ILE A O 1
ATOM 843 N N . ILE A 1 104 ? 1.033 3.614 1.391 1.00 97.44 104 ILE A N 1
ATOM 844 C CA . ILE A 1 104 ? 0.325 2.572 2.144 1.00 97.44 104 ILE A CA 1
ATOM 845 C C . ILE A 1 104 ? 0.272 2.929 3.631 1.00 97.44 104 ILE A C 1
ATOM 847 O O . ILE A 1 104 ? -0.791 2.861 4.236 1.00 97.44 104 ILE A O 1
ATOM 851 N N . VAL A 1 105 ? 1.383 3.382 4.201 1.00 97.94 105 VAL A N 1
ATOM 852 C CA . VAL A 1 105 ? 1.487 3.731 5.625 1.00 97.94 105 VAL A CA 1
ATOM 853 C C . VAL A 1 105 ? 0.584 4.896 5.965 1.00 97.94 105 VAL A C 1
ATOM 855 O O . VAL A 1 105 ? -0.222 4.801 6.882 1.00 97.94 105 VAL A O 1
ATOM 858 N N . ARG A 1 106 ? 0.649 5.975 5.181 1.00 97.25 106 ARG A N 1
ATOM 859 C CA . ARG A 1 106 ? -0.206 7.147 5.390 1.00 97.25 106 ARG A CA 1
ATOM 860 C C . ARG A 1 106 ? -1.683 6.809 5.285 1.00 97.25 106 ARG A C 1
ATOM 862 O O . ARG A 1 106 ? -2.482 7.344 6.046 1.00 97.25 106 ARG A O 1
ATOM 869 N N . LEU A 1 107 ? -2.044 5.919 4.365 1.00 97.69 107 LEU A N 1
ATOM 870 C CA . LEU A 1 107 ? -3.416 5.458 4.229 1.00 97.69 107 LEU A CA 1
ATOM 871 C C . LEU A 1 107 ? -3.865 4.650 5.452 1.00 97.69 107 LEU A C 1
ATOM 873 O O . LEU A 1 107 ? -4.951 4.900 5.962 1.00 97.69 107 LEU A O 1
ATOM 877 N N . LEU A 1 108 ? -3.045 3.718 5.945 1.00 97.75 108 LEU A N 1
ATOM 878 C CA . LEU A 1 108 ? -3.360 2.947 7.154 1.00 97.75 108 LEU A CA 1
ATOM 879 C C . LEU A 1 108 ? -3.471 3.854 8.387 1.00 97.75 108 LEU A C 1
ATOM 881 O O . LEU A 1 108 ? -4.430 3.730 9.145 1.00 97.75 108 LEU A O 1
ATOM 885 N N . THR A 1 109 ? -2.566 4.824 8.541 1.00 97.19 109 THR A N 1
ATOM 886 C CA . THR A 1 109 ? -2.650 5.862 9.580 1.00 97.19 109 THR A CA 1
ATOM 887 C C . THR A 1 109 ? -3.952 6.656 9.479 1.00 97.19 109 THR A C 1
ATOM 889 O O . THR A 1 109 ? -4.584 6.945 10.491 1.00 97.19 109 THR A O 1
ATOM 892 N N . GLU A 1 110 ? -4.390 7.003 8.268 1.00 96.44 110 GLU A N 1
ATOM 893 C CA . GLU A 1 110 ? -5.651 7.721 8.072 1.00 96.44 110 GLU A CA 1
ATOM 894 C C . GLU A 1 110 ? -6.876 6.854 8.400 1.00 96.44 110 GLU A C 1
ATOM 896 O O . GLU A 1 110 ? -7.835 7.353 8.987 1.00 96.44 110 GLU A O 1
ATOM 901 N N . LEU A 1 111 ? -6.839 5.553 8.091 1.00 96.88 111 LEU A N 1
ATOM 902 C CA . LEU A 1 111 ? -7.882 4.614 8.514 1.00 96.88 111 LEU A CA 1
ATOM 903 C C . LEU A 1 111 ? -7.961 4.525 10.042 1.00 96.88 111 LEU A C 1
ATOM 905 O O . LEU A 1 111 ? -9.055 4.647 10.586 1.00 96.88 111 LEU A O 1
ATOM 909 N N . LEU A 1 112 ? -6.818 4.392 10.725 1.00 96.38 112 LEU A N 1
ATOM 910 C CA . LEU A 1 112 ? -6.735 4.385 12.192 1.00 96.38 112 LEU A CA 1
ATOM 911 C C . LEU A 1 112 ? -7.254 5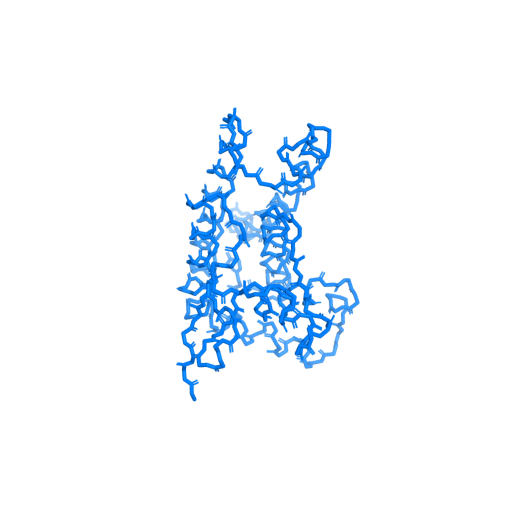.690 12.810 1.00 96.38 112 LEU A C 1
ATOM 913 O O . LEU A 1 112 ? -7.934 5.675 13.829 1.00 96.38 112 LEU A O 1
ATOM 917 N N . ARG A 1 113 ? -6.975 6.831 12.173 1.00 94.06 113 ARG A N 1
ATOM 918 C CA . ARG A 1 113 ? -7.443 8.145 12.630 1.00 94.06 113 ARG A CA 1
ATOM 919 C C . ARG A 1 113 ? -8.958 8.309 12.512 1.00 94.06 113 ARG A C 1
ATOM 921 O O . ARG A 1 113 ? -9.566 8.955 13.362 1.00 94.06 113 ARG A O 1
ATOM 928 N N . ARG A 1 114 ? -9.560 7.788 11.440 1.00 92.44 114 ARG A N 1
ATOM 929 C CA . ARG A 1 114 ? -10.987 7.992 11.138 1.00 92.44 114 ARG A CA 1
ATOM 930 C C . ARG A 1 114 ? -11.903 6.937 11.742 1.00 92.44 114 ARG A C 1
ATOM 932 O O . ARG A 1 114 ? -13.076 7.225 11.968 1.00 92.44 114 ARG A O 1
ATOM 939 N N . ILE A 1 115 ? -11.406 5.723 11.951 1.00 94.50 115 ILE A N 1
ATOM 940 C CA . ILE A 1 115 ? -12.222 4.556 12.288 1.00 94.50 115 ILE A CA 1
ATOM 941 C C . ILE A 1 115 ? -11.693 3.971 13.588 1.00 94.50 115 ILE A C 1
ATOM 943 O O . ILE A 1 115 ? -10.610 3.393 13.616 1.00 94.50 115 ILE A O 1
ATOM 947 N N . LYS A 1 116 ? -12.468 4.118 14.665 1.00 91.50 116 LYS A N 1
ATOM 948 C CA . LYS A 1 116 ? -12.052 3.713 16.015 1.00 91.50 116 LYS A CA 1
ATOM 949 C C . LYS A 1 116 ? -11.739 2.221 16.071 1.00 91.50 116 LYS A C 1
ATOM 951 O O . LYS A 1 116 ? -10.676 1.829 16.524 1.00 91.50 116 LYS A O 1
ATOM 956 N N . GLU A 1 117 ? -12.606 1.412 15.473 1.00 94.38 117 GLU A N 1
ATOM 957 C CA . GLU A 1 117 ? -12.508 -0.047 15.432 1.00 94.38 117 GLU A CA 1
ATOM 958 C C . GLU A 1 117 ? -11.320 -0.555 14.598 1.00 94.38 117 GLU A C 1
ATOM 960 O O . GLU A 1 117 ? -11.078 -1.759 14.519 1.00 94.38 117 GLU A O 1
ATOM 965 N N . ALA A 1 118 ? -10.586 0.318 13.899 1.00 95.75 118 ALA A N 1
ATOM 966 C CA . ALA A 1 118 ? -9.419 -0.098 13.134 1.00 95.75 118 ALA A CA 1
ATOM 967 C C . ALA A 1 118 ? -8.239 -0.498 14.029 1.00 95.75 118 ALA A C 1
ATOM 969 O O . ALA A 1 118 ? -7.476 -1.378 13.634 1.00 95.75 118 ALA A O 1
ATOM 970 N N . SER A 1 119 ? -8.110 0.098 15.218 1.00 95.44 119 SER A N 1
ATOM 971 C CA . SER A 1 119 ? -7.031 -0.182 16.177 1.00 95.44 119 SER A CA 1
ATOM 972 C C . SER A 1 119 ? -7.104 -1.604 16.750 1.00 95.44 119 SER A C 1
ATOM 974 O O . SER A 1 119 ? -6.073 -2.219 16.989 1.00 95.44 119 SER A O 1
ATOM 976 N N . THR A 1 120 ? -8.305 -2.165 16.905 1.00 94.88 120 THR A N 1
ATOM 977 C CA . THR A 1 120 ? -8.557 -3.521 17.427 1.00 94.88 120 THR A CA 1
ATOM 978 C C . THR A 1 120 ? -8.854 -4.554 16.343 1.00 94.88 120 THR A C 1
ATOM 980 O O . THR A 1 120 ? -9.055 -5.734 16.629 1.00 94.88 120 THR A O 1
ATOM 983 N N . ASN A 1 121 ? -8.855 -4.150 15.071 1.00 96.56 121 ASN A N 1
ATOM 984 C CA . ASN A 1 121 ? -9.132 -5.053 13.963 1.00 96.56 121 ASN A CA 1
ATOM 985 C C . ASN A 1 121 ? -7.936 -5.980 13.678 1.00 96.56 121 ASN A C 1
ATOM 987 O O . ASN A 1 121 ? -6.882 -5.532 13.232 1.00 96.56 121 ASN A O 1
ATOM 991 N N . GLU A 1 122 ? -8.119 -7.290 13.833 1.00 96.69 122 GLU A N 1
ATOM 992 C CA . GLU A 1 122 ? -7.064 -8.290 13.604 1.00 96.69 122 GLU A CA 1
ATOM 993 C C . GLU A 1 122 ? -6.464 -8.231 12.185 1.00 96.69 122 GLU A C 1
ATOM 995 O O . GLU A 1 122 ? -5.254 -8.363 11.999 1.00 96.69 122 GLU A O 1
ATOM 1000 N N . THR A 1 123 ? -7.283 -7.964 11.161 1.00 97.69 123 THR A N 1
ATOM 1001 C CA . THR A 1 123 ? -6.783 -7.816 9.782 1.00 97.69 123 THR A CA 1
ATOM 1002 C C . THR A 1 123 ? -5.892 -6.578 9.653 1.00 97.69 123 THR A C 1
ATOM 1004 O O . THR A 1 123 ? -4.877 -6.636 8.960 1.00 97.69 123 THR A O 1
ATOM 1007 N N . MET A 1 124 ? -6.223 -5.478 10.340 1.00 97.81 124 MET A N 1
ATOM 1008 C CA . MET A 1 124 ? -5.372 -4.282 10.393 1.00 97.81 124 MET A CA 1
ATOM 1009 C C . MET A 1 124 ? -4.012 -4.603 11.022 1.00 97.81 124 MET A C 1
ATOM 1011 O O . MET A 1 124 ? -2.979 -4.277 10.436 1.00 97.81 124 MET A O 1
ATOM 1015 N N . HIS A 1 125 ? -4.001 -5.310 12.155 1.00 97.31 125 HIS A N 1
ATOM 1016 C CA . HIS A 1 125 ? -2.768 -5.765 12.810 1.00 97.31 125 HIS A CA 1
ATOM 1017 C C . HIS A 1 125 ? -1.909 -6.633 11.889 1.00 97.31 125 HIS A C 1
ATOM 1019 O O . HIS A 1 125 ? -0.714 -6.375 11.729 1.00 97.31 125 HIS A O 1
ATOM 1025 N N . ASN A 1 126 ? -2.525 -7.604 11.212 1.00 97.31 126 ASN A N 1
ATOM 1026 C CA . ASN A 1 126 ? -1.838 -8.483 10.266 1.00 97.31 126 ASN A CA 1
ATOM 1027 C C . ASN A 1 126 ? -1.231 -7.705 9.088 1.00 97.31 126 ASN A C 1
ATOM 1029 O O . ASN A 1 126 ? -0.083 -7.949 8.710 1.00 97.31 126 ASN A O 1
ATOM 1033 N N . ILE A 1 127 ? -1.959 -6.730 8.532 1.00 98.12 127 ILE A N 1
ATOM 1034 C CA . ILE A 1 127 ? -1.446 -5.855 7.468 1.00 98.12 127 ILE A CA 1
ATOM 1035 C C . ILE A 1 127 ? -0.246 -5.045 7.965 1.00 98.12 127 ILE A C 1
ATOM 1037 O O . ILE A 1 127 ? 0.771 -4.991 7.273 1.00 98.12 127 ILE A O 1
ATOM 1041 N N . VAL A 1 128 ? -0.338 -4.432 9.149 1.00 97.69 128 VAL A N 1
ATOM 1042 C CA . VAL A 1 128 ? 0.747 -3.614 9.711 1.00 97.69 128 VAL A CA 1
ATOM 1043 C C . VAL A 1 128 ? 1.988 -4.461 9.992 1.00 97.69 128 VAL A C 1
ATOM 1045 O O . VAL A 1 128 ? 3.095 -4.048 9.644 1.00 97.69 128 VAL A O 1
ATOM 1048 N N . HIS A 1 129 ? 1.829 -5.658 10.562 1.00 97.25 129 HIS A N 1
ATOM 1049 C CA . HIS A 1 129 ? 2.939 -6.592 10.756 1.00 97.25 129 HIS A CA 1
ATOM 1050 C C . HIS A 1 129 ? 3.601 -6.945 9.422 1.00 97.25 129 HIS A C 1
ATOM 1052 O O . HIS A 1 129 ? 4.814 -6.816 9.256 1.00 97.25 129 HIS A O 1
ATOM 1058 N N . TYR A 1 130 ? 2.799 -7.324 8.431 1.00 97.75 130 TYR A N 1
ATOM 1059 C CA . TYR A 1 130 ? 3.317 -7.702 7.126 1.00 97.75 130 TYR A CA 1
ATOM 1060 C C . TYR A 1 130 ? 4.028 -6.542 6.414 1.00 97.75 130 TYR A C 1
ATOM 1062 O O . TYR A 1 130 ? 5.065 -6.727 5.775 1.00 97.75 130 TYR A O 1
ATOM 1070 N N . LEU A 1 131 ? 3.521 -5.319 6.571 1.00 97.94 131 LEU A N 1
ATOM 1071 C CA . LEU A 1 131 ? 4.148 -4.112 6.046 1.00 97.94 131 LEU A CA 1
ATOM 1072 C C . LEU A 1 131 ? 5.510 -3.832 6.695 1.00 97.94 131 LEU A C 1
ATOM 1074 O O . LEU A 1 131 ? 6.447 -3.453 5.987 1.00 97.94 131 LEU A O 1
ATOM 1078 N N . LYS A 1 132 ? 5.655 -4.065 8.008 1.00 97.19 132 LYS A N 1
ATOM 1079 C CA . LYS A 1 132 ? 6.952 -3.982 8.705 1.00 97.19 132 LYS A CA 1
ATOM 1080 C C . LYS A 1 132 ? 7.951 -4.976 8.120 1.00 97.19 132 LYS A C 1
ATOM 1082 O O . LYS A 1 132 ? 9.073 -4.588 7.790 1.00 97.19 132 LYS A O 1
ATOM 1087 N N . ASP A 1 133 ? 7.529 -6.223 7.914 1.00 97.38 133 ASP A N 1
ATOM 1088 C CA . ASP A 1 133 ? 8.382 -7.264 7.334 1.00 97.38 133 ASP A CA 1
ATOM 1089 C C . ASP A 1 133 ? 8.843 -6.906 5.918 1.00 97.38 133 ASP A C 1
ATOM 1091 O O . ASP A 1 133 ? 10.026 -7.036 5.589 1.00 97.38 133 ASP A O 1
ATOM 1095 N N . LEU A 1 134 ? 7.926 -6.425 5.073 1.00 97.19 134 LEU A N 1
ATOM 1096 C CA . LEU A 1 134 ? 8.250 -5.980 3.716 1.00 97.19 134 LEU A CA 1
ATOM 1097 C C . LEU A 1 134 ? 9.184 -4.765 3.724 1.00 97.19 134 LEU A C 1
ATOM 1099 O O . LEU A 1 134 ? 10.124 -4.723 2.929 1.00 97.19 134 LEU A O 1
ATOM 1103 N N . THR A 1 135 ? 8.988 -3.821 4.647 1.00 95.56 135 THR A N 1
ATOM 1104 C CA . THR A 1 135 ? 9.866 -2.650 4.807 1.00 95.56 135 THR A CA 1
ATOM 1105 C C . THR A 1 135 ? 11.280 -3.081 5.190 1.00 95.56 135 THR A C 1
ATOM 1107 O O . THR A 1 135 ? 12.255 -2.623 4.593 1.00 95.56 135 THR A O 1
ATOM 1110 N N . ALA A 1 136 ? 11.413 -4.014 6.137 1.00 94.62 136 ALA A N 1
ATOM 1111 C CA . ALA A 1 136 ? 12.706 -4.559 6.539 1.00 94.62 136 ALA A CA 1
ATOM 1112 C C . ALA A 1 136 ? 13.391 -5.322 5.393 1.00 94.62 136 ALA A C 1
ATOM 1114 O O . ALA A 1 136 ? 14.594 -5.163 5.181 1.00 94.62 136 ALA A O 1
ATOM 1115 N N . LYS A 1 137 ? 12.639 -6.120 4.621 1.00 94.31 137 LYS A N 1
ATOM 1116 C CA . LYS A 1 137 ? 13.156 -6.805 3.424 1.00 94.31 137 LYS A CA 1
ATOM 1117 C C . LYS A 1 137 ? 13.663 -5.813 2.376 1.00 94.31 137 LYS A C 1
ATOM 1119 O O . LYS A 1 137 ? 14.755 -6.013 1.853 1.00 94.31 137 LYS A O 1
ATOM 1124 N N . TYR A 1 138 ? 12.912 -4.745 2.110 1.00 91.62 138 TYR A N 1
ATOM 1125 C CA . TYR A 1 138 ? 13.309 -3.702 1.164 1.00 91.62 138 TYR A CA 1
ATOM 1126 C C . TYR A 1 138 ? 14.559 -2.942 1.628 1.00 91.62 138 TYR A C 1
ATOM 1128 O O . TYR A 1 138 ? 15.504 -2.789 0.864 1.00 91.62 138 TYR A O 1
ATOM 1136 N N . LYS A 1 139 ? 14.638 -2.542 2.904 1.00 90.69 139 LYS A N 1
ATOM 1137 C CA . LYS A 1 139 ? 15.850 -1.911 3.457 1.00 90.69 139 LYS A CA 1
ATOM 1138 C C . LYS A 1 139 ? 17.098 -2.776 3.241 1.00 90.69 139 LYS A C 1
ATOM 1140 O O . LYS A 1 139 ? 18.103 -2.277 2.745 1.00 90.69 139 LYS A O 1
ATOM 1145 N N . ARG A 1 140 ? 17.002 -4.080 3.529 1.00 89.69 140 ARG A N 1
ATOM 1146 C CA . ARG A 1 140 ? 18.100 -5.042 3.317 1.00 89.69 140 ARG A CA 1
ATOM 1147 C C . ARG A 1 140 ? 18.442 -5.256 1.843 1.00 89.69 140 ARG A C 1
ATOM 1149 O O . ARG A 1 140 ? 19.594 -5.555 1.538 1.00 89.69 140 ARG A O 1
ATOM 1156 N N . SER A 1 141 ? 17.478 -5.159 0.920 1.00 86.75 141 SER A N 1
ATOM 1157 C CA . SER A 1 141 ? 17.782 -5.334 -0.506 1.00 86.75 141 SER A CA 1
ATOM 1158 C C . SER A 1 141 ? 18.701 -4.220 -1.003 1.00 86.75 141 SER A C 1
ATOM 1160 O O . SER A 1 141 ? 19.666 -4.510 -1.702 1.00 86.75 141 SER A O 1
ATOM 1162 N N . LEU A 1 142 ? 18.487 -2.982 -0.550 1.00 83.25 142 LEU A N 1
ATOM 1163 C CA . LEU A 1 142 ? 19.273 -1.803 -0.932 1.00 83.25 142 LEU A CA 1
ATOM 1164 C C . LEU A 1 142 ? 20.733 -1.814 -0.438 1.00 83.25 142 LEU A C 1
ATOM 1166 O O . LEU A 1 142 ? 21.541 -1.011 -0.908 1.00 83.25 142 LEU A O 1
ATOM 1170 N N . GLU A 1 143 ? 21.086 -2.680 0.513 1.00 78.56 143 GLU A N 1
ATOM 1171 C CA . GLU A 1 143 ? 22.464 -2.851 1.005 1.00 78.56 143 GLU A CA 1
ATOM 1172 C C . GLU A 1 143 ? 23.336 -3.673 0.043 1.00 78.56 143 GLU A C 1
ATOM 1174 O O . GLU A 1 143 ? 24.560 -3.687 0.168 1.00 78.56 143 GLU A O 1
ATOM 1179 N N . ARG A 1 144 ? 22.726 -4.360 -0.930 1.00 71.19 144 ARG A N 1
ATOM 1180 C CA . ARG A 1 144 ? 23.432 -5.175 -1.924 1.00 71.19 144 ARG A CA 1
ATOM 1181 C C . ARG A 1 144 ? 23.617 -4.386 -3.224 1.00 71.19 144 ARG A C 1
ATOM 1183 O O . ARG A 1 144 ? 22.712 -3.645 -3.607 1.00 71.19 144 ARG A O 1
ATOM 1190 N N . PRO A 1 145 ? 24.742 -4.557 -3.944 1.00 59.22 145 PRO A N 1
ATOM 1191 C CA . PRO A 1 145 ? 24.890 -3.996 -5.282 1.00 59.22 145 PRO A CA 1
ATOM 1192 C C . PRO A 1 145 ? 23.819 -4.606 -6.195 1.00 59.22 145 PRO A C 1
ATOM 1194 O O . PRO A 1 145 ? 23.787 -5.816 -6.421 1.00 59.22 145 PRO A O 1
ATOM 1197 N N . LEU A 1 146 ? 22.904 -3.765 -6.666 1.00 62.03 146 LEU A N 1
ATOM 1198 C CA . LEU A 1 146 ? 21.725 -4.150 -7.434 1.00 62.03 146 LEU A CA 1
ATOM 1199 C C . LEU A 1 146 ? 21.762 -3.506 -8.818 1.00 62.03 146 LEU A C 1
ATOM 1201 O O . LEU A 1 146 ? 22.146 -2.352 -8.963 1.00 62.03 146 LEU A O 1
ATOM 1205 N N . ILE A 1 147 ? 21.254 -4.227 -9.819 1.00 56.16 147 ILE A N 1
ATOM 1206 C CA . ILE A 1 147 ? 20.945 -3.696 -11.158 1.00 56.16 147 ILE A CA 1
ATOM 1207 C C . ILE A 1 147 ? 19.525 -3.100 -11.129 1.00 56.16 147 ILE A C 1
ATOM 1209 O O . ILE A 1 147 ? 18.671 -3.431 -11.947 1.00 56.16 147 ILE A O 1
ATOM 1213 N N . SER A 1 148 ? 19.206 -2.305 -10.109 1.00 61.31 148 SER A N 1
ATOM 1214 C CA . SER A 1 148 ? 17.885 -1.686 -9.975 1.00 61.31 148 SER A CA 1
ATOM 1215 C C . SER A 1 148 ? 18.019 -0.182 -10.164 1.00 61.31 148 SER A C 1
ATOM 1217 O O . SER A 1 148 ? 18.922 0.434 -9.614 1.00 61.31 148 SER A O 1
ATOM 1219 N N . ARG A 1 149 ? 17.130 0.395 -10.982 1.00 63.81 149 ARG A N 1
ATOM 1220 C CA . ARG A 1 149 ? 17.079 1.834 -11.298 1.00 63.81 149 ARG A CA 1
ATOM 1221 C C . ARG A 1 149 ? 16.282 2.629 -10.257 1.00 63.81 149 ARG A C 1
ATOM 1223 O O . ARG A 1 149 ? 15.683 3.648 -10.590 1.00 63.81 149 ARG A O 1
ATOM 1230 N N . ASP A 1 150 ? 16.173 2.122 -9.031 1.00 68.75 150 ASP A N 1
ATOM 1231 C CA . ASP A 1 150 ? 15.496 2.854 -7.963 1.00 68.75 150 ASP A CA 1
ATOM 1232 C C . ASP A 1 150 ? 16.391 4.039 -7.556 1.00 68.75 150 ASP A C 1
ATOM 1234 O O . ASP A 1 150 ? 17.537 3.816 -7.172 1.00 68.75 150 ASP A O 1
ATOM 1238 N N . PRO A 1 151 ? 15.914 5.294 -7.601 1.00 68.44 151 PRO A N 1
ATOM 1239 C CA . PRO A 1 151 ? 16.719 6.466 -7.261 1.00 68.44 151 PRO A CA 1
ATOM 1240 C C . PRO A 1 151 ? 17.197 6.460 -5.801 1.00 68.44 151 PRO A C 1
ATOM 1242 O O . PRO A 1 151 ? 18.156 7.155 -5.467 1.00 68.44 151 PRO A O 1
ATOM 1245 N N . LEU A 1 152 ? 16.574 5.662 -4.922 1.00 74.25 152 LEU A N 1
ATOM 1246 C CA . LEU A 1 152 ? 17.083 5.437 -3.569 1.00 74.25 152 LEU A CA 1
ATOM 1247 C C . LEU A 1 152 ? 18.348 4.570 -3.557 1.00 74.25 152 LEU A C 1
ATOM 1249 O O . LEU A 1 152 ? 19.066 4.576 -2.562 1.00 74.25 152 LEU A O 1
ATOM 1253 N N . ILE A 1 153 ? 18.658 3.840 -4.628 1.00 69.88 153 ILE A N 1
ATOM 1254 C CA . ILE A 1 153 ? 19.899 3.068 -4.752 1.00 69.88 153 ILE A CA 1
ATOM 1255 C C . ILE A 1 153 ? 21.076 4.004 -5.021 1.00 69.88 153 ILE A C 1
ATOM 1257 O O . ILE A 1 153 ? 22.094 3.900 -4.339 1.00 69.88 153 ILE A O 1
ATOM 1261 N N . ASP A 1 154 ? 20.906 4.963 -5.925 1.00 71.88 154 ASP A N 1
ATOM 1262 C CA . ASP A 1 154 ? 22.016 5.762 -6.450 1.00 71.88 154 ASP A CA 1
ATOM 1263 C C . ASP A 1 154 ? 22.449 6.916 -5.526 1.00 71.88 154 ASP A C 1
ATOM 1265 O O . ASP A 1 154 ? 23.587 7.378 -5.611 1.00 71.88 154 ASP A O 1
ATOM 1269 N N . ASN A 1 155 ? 21.582 7.378 -4.612 1.00 82.25 155 ASN A N 1
ATOM 1270 C CA . ASN A 1 155 ? 21.889 8.488 -3.702 1.00 82.25 155 ASN A CA 1
ATOM 1271 C C . ASN A 1 155 ? 21.715 8.111 -2.220 1.00 82.25 155 ASN A C 1
ATOM 1273 O O . ASN A 1 155 ? 20.598 7.998 -1.709 1.00 82.25 155 ASN A O 1
ATOM 1277 N N . LEU A 1 156 ? 22.840 7.976 -1.509 1.00 84.12 156 LEU A N 1
ATOM 1278 C CA . LEU A 1 156 ? 22.873 7.587 -0.096 1.00 84.12 156 LEU A CA 1
ATOM 1279 C C . LEU A 1 156 ? 22.168 8.590 0.830 1.00 84.12 156 LEU A C 1
ATOM 1281 O O . LEU A 1 156 ? 21.468 8.176 1.752 1.00 84.12 156 LEU A O 1
ATOM 1285 N N . GLU A 1 157 ? 22.329 9.892 0.603 1.00 86.12 157 GLU A N 1
ATOM 1286 C CA . GLU A 1 157 ? 21.729 10.917 1.465 1.00 86.12 157 GLU A CA 1
ATOM 1287 C C . GLU A 1 157 ? 20.216 11.009 1.246 1.00 86.12 157 GLU A C 1
ATOM 1289 O O . GLU A 1 157 ? 19.451 11.025 2.212 1.00 86.12 157 GLU A O 1
ATOM 1294 N N . THR A 1 158 ? 19.758 10.937 -0.009 1.00 85.69 158 THR A N 1
ATOM 1295 C CA . THR A 1 158 ? 18.327 10.814 -0.324 1.00 85.69 158 THR A CA 1
ATOM 1296 C C . THR A 1 158 ? 17.730 9.554 0.299 1.00 85.69 158 THR A C 1
ATOM 1298 O O . THR A 1 158 ? 16.645 9.617 0.875 1.00 85.69 158 THR A O 1
ATOM 1301 N N . ARG A 1 159 ? 18.447 8.422 0.252 1.00 88.50 159 ARG A N 1
ATOM 1302 C CA . ARG A 1 159 ? 18.026 7.162 0.880 1.00 88.50 159 ARG A CA 1
ATOM 1303 C C . ARG A 1 159 ? 17.857 7.297 2.392 1.00 88.50 159 ARG A C 1
ATOM 1305 O O . ARG A 1 159 ? 16.821 6.896 2.922 1.00 88.50 159 ARG A O 1
ATOM 1312 N N . LYS A 1 160 ? 18.850 7.861 3.088 1.00 88.62 160 LYS A N 1
ATOM 1313 C CA . LYS A 1 160 ? 18.794 8.087 4.543 1.00 88.62 160 LYS A CA 1
ATOM 1314 C C . LYS A 1 160 ? 17.626 8.994 4.918 1.00 88.62 160 LYS A C 1
ATOM 1316 O O . LYS A 1 160 ? 16.848 8.646 5.801 1.00 88.62 160 LYS A O 1
ATOM 1321 N N . TYR A 1 161 ? 17.482 10.121 4.220 1.00 90.19 161 TYR A N 1
ATOM 1322 C CA . TYR A 1 161 ? 16.394 11.066 4.455 1.00 90.19 161 TYR A CA 1
ATOM 1323 C C . TYR A 1 161 ? 15.021 10.423 4.234 1.00 90.19 161 TYR A C 1
ATOM 1325 O O . TYR A 1 161 ? 14.128 10.546 5.072 1.00 90.19 161 TYR A O 1
ATOM 1333 N N . PHE A 1 162 ? 14.867 9.674 3.139 1.00 91.81 162 PHE A N 1
ATOM 1334 C CA . PHE A 1 162 ? 13.635 8.957 2.839 1.00 91.81 162 PHE A CA 1
ATOM 1335 C C . PHE A 1 162 ? 13.269 7.964 3.950 1.00 91.81 162 PHE A C 1
ATOM 1337 O O . PHE A 1 162 ? 12.135 7.977 4.429 1.00 91.81 162 PHE A O 1
ATOM 1344 N N . PHE A 1 163 ? 14.212 7.126 4.394 1.00 92.81 163 PHE A N 1
ATOM 1345 C CA . PHE A 1 163 ? 13.916 6.154 5.447 1.00 92.81 163 PHE A CA 1
ATOM 1346 C C . PHE A 1 163 ? 13.664 6.796 6.806 1.00 92.81 163 PHE A C 1
ATOM 1348 O O . PHE A 1 163 ? 12.823 6.284 7.532 1.00 92.81 163 PHE A O 1
ATOM 1355 N N . ALA A 1 164 ? 14.291 7.931 7.120 1.00 94.75 164 ALA A N 1
ATOM 1356 C CA . ALA A 1 164 ? 13.960 8.684 8.328 1.00 94.75 164 ALA A CA 1
ATOM 1357 C C . ALA A 1 164 ? 12.487 9.139 8.330 1.00 94.75 164 ALA A C 1
ATOM 1359 O O . ALA A 1 164 ? 11.797 8.990 9.337 1.00 94.75 164 ALA A O 1
ATOM 1360 N N . ILE A 1 165 ? 11.978 9.631 7.192 1.00 95.56 165 ILE A N 1
ATOM 1361 C CA . ILE A 1 165 ? 10.554 9.974 7.041 1.00 95.56 165 ILE A CA 1
ATOM 1362 C C . ILE A 1 165 ? 9.685 8.724 7.152 1.00 95.56 165 ILE A C 1
ATOM 1364 O O . ILE A 1 165 ? 8.689 8.734 7.872 1.00 95.56 165 ILE A O 1
ATOM 1368 N N . LEU A 1 166 ? 10.043 7.663 6.424 1.00 95.62 166 LEU A N 1
ATOM 1369 C CA . LEU A 1 166 ? 9.252 6.441 6.397 1.00 95.62 166 LEU A CA 1
ATOM 1370 C C . LEU A 1 166 ? 9.138 5.835 7.801 1.00 95.62 166 LEU A C 1
ATOM 1372 O O . LEU A 1 166 ? 8.039 5.498 8.219 1.00 95.62 166 LEU A O 1
ATOM 1376 N N . ASP A 1 167 ? 10.242 5.756 8.542 1.00 96.25 167 ASP A N 1
ATOM 1377 C CA . ASP A 1 167 ? 10.267 5.236 9.911 1.00 96.25 167 ASP A CA 1
ATOM 1378 C C . ASP A 1 167 ? 9.432 6.095 10.863 1.00 96.25 167 ASP A C 1
ATOM 1380 O O . ASP A 1 167 ? 8.684 5.553 11.674 1.00 96.25 167 ASP A O 1
ATOM 1384 N N . ASN A 1 168 ? 9.481 7.422 10.723 1.00 97.25 168 ASN A N 1
ATOM 1385 C CA . ASN A 1 168 ? 8.635 8.321 11.502 1.00 97.25 168 ASN A CA 1
ATOM 1386 C C . ASN A 1 168 ? 7.136 8.078 11.242 1.00 97.25 168 ASN A C 1
ATOM 1388 O O . ASN A 1 168 ? 6.355 7.950 12.181 1.00 97.25 168 ASN A O 1
ATOM 1392 N N . GLU A 1 169 ? 6.730 7.962 9.976 1.00 96.94 169 GLU A N 1
ATOM 1393 C CA . GLU A 1 169 ? 5.338 7.668 9.597 1.00 96.94 169 GLU A CA 1
ATOM 1394 C C . GLU A 1 169 ? 4.899 6.277 10.088 1.00 96.94 169 GLU A C 1
ATOM 1396 O O . GLU A 1 169 ? 3.766 6.100 10.537 1.00 96.94 169 GLU A O 1
ATOM 1401 N N . MET A 1 170 ? 5.815 5.303 10.069 1.00 97.12 170 MET A N 1
ATOM 1402 C CA . MET A 1 170 ? 5.603 3.973 10.642 1.00 97.12 170 MET A CA 1
ATOM 1403 C C . MET A 1 170 ? 5.341 4.032 12.138 1.00 97.12 170 MET A C 1
ATOM 1405 O O . MET A 1 170 ? 4.415 3.386 12.618 1.00 97.12 170 MET A O 1
ATOM 1409 N N . ASN A 1 171 ? 6.150 4.790 12.874 1.00 97.25 171 ASN A N 1
ATOM 1410 C CA . ASN A 1 171 ? 6.026 4.900 14.322 1.00 97.25 171 ASN A CA 1
ATOM 1411 C C . ASN A 1 171 ? 4.688 5.529 14.707 1.00 97.25 171 ASN A C 1
ATOM 1413 O O . ASN A 1 171 ? 3.984 4.956 15.530 1.00 97.25 171 ASN A O 1
ATOM 1417 N N . ILE A 1 172 ? 4.275 6.605 14.027 1.00 96.19 172 ILE A N 1
ATOM 1418 C CA . ILE A 1 172 ? 2.951 7.219 14.222 1.00 96.19 172 ILE A CA 1
ATOM 1419 C C . ILE A 1 172 ? 1.833 6.190 13.996 1.00 96.19 172 ILE A C 1
ATOM 1421 O O . ILE A 1 172 ? 0.915 6.075 14.806 1.00 96.19 172 ILE A O 1
ATOM 1425 N N . MET A 1 173 ? 1.909 5.416 12.907 1.00 97.44 173 MET A N 1
ATOM 1426 C CA . MET A 1 173 ? 0.930 4.366 12.611 1.00 97.44 173 MET A CA 1
ATOM 1427 C C . MET A 1 173 ? 0.879 3.304 13.722 1.00 97.44 173 MET A C 1
ATOM 1429 O O . MET A 1 173 ? -0.200 2.879 14.126 1.00 97.44 173 MET A O 1
ATOM 1433 N N . ILE A 1 174 ? 2.040 2.872 14.221 1.00 96.31 174 ILE A N 1
ATOM 1434 C CA . ILE A 1 174 ? 2.159 1.852 15.272 1.00 96.31 174 ILE A CA 1
ATOM 1435 C C . ILE A 1 174 ? 1.624 2.371 16.608 1.00 96.31 174 ILE A C 1
ATOM 1437 O O . ILE A 1 174 ? 0.920 1.643 17.302 1.00 96.31 174 ILE A O 1
ATOM 1441 N N . GLU A 1 175 ? 1.933 3.614 16.968 1.00 95.25 175 GLU A N 1
ATOM 1442 C CA . GLU A 1 175 ? 1.410 4.260 18.173 1.00 95.25 175 GLU A CA 1
ATOM 1443 C C . GLU A 1 175 ? -0.121 4.310 18.145 1.00 95.25 175 GLU A C 1
ATOM 1445 O O . GLU A 1 175 ? -0.762 3.914 19.119 1.00 95.25 175 GLU A O 1
ATOM 1450 N N . MET A 1 176 ? -0.702 4.703 17.004 1.00 94.56 176 MET A N 1
ATOM 1451 C CA . MET A 1 176 ? -2.155 4.715 16.792 1.00 94.56 176 MET A CA 1
ATOM 1452 C C . MET A 1 176 ? -2.781 3.318 16.857 1.00 94.56 176 MET A C 1
ATOM 1454 O O . MET A 1 176 ? -3.862 3.146 17.415 1.00 94.56 176 MET A O 1
ATOM 1458 N N . LEU A 1 177 ? -2.102 2.306 16.315 1.00 94.00 177 LEU A N 1
ATOM 1459 C CA . LEU A 1 177 ? -2.564 0.919 16.379 1.00 94.00 177 LEU A CA 1
ATOM 1460 C C . LEU A 1 177 ? -2.598 0.395 17.827 1.00 94.00 177 LEU A C 1
ATOM 1462 O O . LEU A 1 177 ? -3.476 -0.382 18.182 1.00 94.00 177 LEU A O 1
ATOM 1466 N N . ASN A 1 178 ? -1.670 0.851 18.672 1.00 90.12 178 ASN A N 1
ATOM 1467 C CA . ASN A 1 178 ? -1.525 0.395 20.055 1.00 90.12 178 ASN A CA 1
ATOM 1468 C C . ASN A 1 178 ? -2.318 1.230 21.080 1.00 90.12 178 ASN A C 1
ATOM 1470 O O . ASN A 1 178 ? -2.260 0.933 22.274 1.00 90.12 178 ASN A O 1
ATOM 1474 N N . THR A 1 179 ? -3.041 2.279 20.667 1.00 73.31 179 THR A N 1
ATOM 1475 C CA . THR A 1 179 ? -3.622 3.252 21.612 1.00 73.31 179 THR A CA 1
ATOM 1476 C C . THR A 1 179 ? -4.762 2.675 22.473 1.00 73.31 179 THR A C 1
ATOM 1478 O O . THR A 1 179 ? -4.978 3.170 23.575 1.00 73.31 179 THR A O 1
ATOM 1481 N N . GLU A 1 180 ? -5.435 1.591 22.062 1.00 54.19 180 GLU A N 1
ATOM 1482 C CA . GLU A 1 180 ? -6.454 0.918 22.901 1.00 54.19 180 GLU A CA 1
ATOM 1483 C C . GLU A 1 180 ? -5.857 -0.027 23.962 1.00 54.19 180 GLU A C 1
ATOM 1485 O O . GLU A 1 180 ? -6.496 -0.288 24.980 1.00 54.19 180 GLU A O 1
ATOM 1490 N N . HIS A 1 181 ? -4.593 -0.448 23.822 1.00 45.84 181 HIS A N 1
ATOM 1491 C CA . HIS A 1 181 ? -3.930 -1.265 24.847 1.00 45.84 181 HIS A CA 1
ATOM 1492 C C . HIS A 1 181 ? -3.562 -0.480 26.119 1.00 45.84 181 HIS A C 1
ATOM 1494 O O . HIS A 1 181 ? -3.346 -1.087 27.163 1.00 45.84 181 HIS A O 1
ATOM 1500 N N . ILE A 1 182 ? -3.503 0.855 26.058 1.00 46.22 182 ILE A N 1
ATOM 1501 C CA . ILE A 1 182 ? -3.118 1.712 27.197 1.00 46.22 182 ILE A CA 1
ATOM 1502 C C . ILE A 1 182 ? -4.335 2.056 28.078 1.00 46.22 182 ILE A C 1
ATOM 1504 O O . ILE A 1 182 ? -4.197 2.288 29.283 1.00 46.22 182 ILE A O 1
ATOM 1508 N N . SER A 1 183 ? -5.546 2.044 27.511 1.00 41.66 183 SER A N 1
ATOM 1509 C CA . SER A 1 183 ? -6.787 2.317 28.249 1.00 41.66 183 SER A CA 1
ATOM 1510 C C . SER A 1 183 ? -7.281 1.149 29.106 1.00 41.66 183 SER A C 1
ATOM 1512 O O . SER A 1 183 ? -7.997 1.387 30.073 1.00 41.66 183 SER A O 1
ATOM 1514 N N . GLU A 1 184 ? -6.895 -0.093 28.799 1.00 40.75 184 GLU A N 1
ATOM 1515 C CA . GLU A 1 184 ? -7.355 -1.278 29.545 1.00 40.75 184 GLU A CA 1
ATOM 1516 C C . GLU A 1 184 ? -6.449 -1.662 30.725 1.00 40.75 184 GLU A C 1
ATOM 1518 O O . GLU A 1 184 ? -6.903 -2.321 31.653 1.00 40.75 184 GLU A O 1
ATOM 1523 N N . THR A 1 185 ? -5.191 -1.211 30.756 1.00 43.81 185 THR A N 1
ATOM 1524 C CA . THR A 1 185 ? -4.269 -1.465 31.882 1.00 43.81 185 THR A CA 1
ATOM 1525 C C . THR A 1 185 ? -4.333 -0.408 32.989 1.00 43.81 185 THR A C 1
ATOM 1527 O O . THR A 1 185 ? -3.506 -0.428 33.897 1.00 43.81 185 THR A O 1
ATOM 1530 N N . SER A 1 186 ? -5.278 0.533 32.903 1.00 43.31 186 SER A N 1
ATOM 1531 C CA . SER A 1 186 ? -5.375 1.696 33.799 1.00 43.31 186 SER A CA 1
ATOM 1532 C C . SER A 1 186 ? -6.663 1.742 34.641 1.00 43.31 186 SER A C 1
ATOM 1534 O O . SER A 1 186 ? -6.957 2.794 35.203 1.00 43.31 186 SER A O 1
ATOM 1536 N N . ASN A 1 187 ? -7.410 0.634 34.747 1.00 36.69 187 ASN A N 1
ATOM 1537 C CA . ASN A 1 187 ? -8.581 0.500 35.628 1.00 36.69 187 ASN A CA 1
ATOM 1538 C C . ASN A 1 187 ? -8.431 -0.671 36.601 1.00 36.69 187 ASN A C 1
ATOM 1540 O O . ASN A 1 187 ? -8.142 -1.790 36.126 1.00 36.69 187 ASN A O 1
#